Protein AF-A0A0P8CJ66-F1 (afdb_monomer)

pLDDT: mean 75.52, std 14.93, range [43.62, 97.31]

Structure (mmCIF, N/CA/C/O backbone):
data_AF-A0A0P8CJ66-F1
#
_entry.id   AF-A0A0P8CJ66-F1
#
loop_
_atom_site.group_PDB
_atom_site.id
_atom_site.type_symbol
_atom_site.label_atom_id
_atom_site.label_alt_id
_atom_site.label_comp_id
_atom_site.label_asym_id
_atom_site.label_entity_id
_atom_site.label_seq_id
_atom_site.pdbx_PDB_ins_code
_atom_site.Cartn_x
_atom_site.Cartn_y
_atom_site.Cartn_z
_atom_site.occupancy
_atom_site.B_iso_or_equiv
_atom_site.auth_seq_id
_atom_site.auth_comp_id
_atom_site.auth_asym_id
_atom_site.auth_atom_id
_atom_site.pdbx_PDB_model_num
ATOM 1 N N . MET A 1 1 ? 58.046 3.740 -49.228 1.00 47.50 1 MET A N 1
ATOM 2 C CA . MET A 1 1 ? 59.228 3.397 -48.407 1.00 47.50 1 MET A CA 1
ATOM 3 C C . MET A 1 1 ? 59.465 4.560 -47.457 1.00 47.50 1 MET A C 1
ATOM 5 O O . MET A 1 1 ? 59.610 5.673 -47.933 1.00 47.50 1 MET A O 1
ATOM 9 N N . GLY A 1 2 ? 59.362 4.346 -46.145 1.00 43.62 2 GLY A N 1
ATOM 10 C CA . GLY A 1 2 ? 59.434 5.438 -45.165 1.00 43.62 2 GLY A CA 1
ATOM 11 C C . GLY A 1 2 ? 58.894 5.039 -43.797 1.00 43.62 2 GLY A C 1
ATOM 12 O O . GLY A 1 2 ? 57.976 5.661 -43.279 1.00 43.62 2 GLY A O 1
ATOM 13 N N . ARG A 1 3 ? 59.429 3.947 -43.247 1.00 47.06 3 ARG A N 1
ATOM 14 C CA . ARG A 1 3 ? 59.159 3.482 -41.886 1.00 47.06 3 ARG A CA 1
ATOM 15 C C . ARG A 1 3 ? 60.015 4.330 -40.939 1.00 47.06 3 ARG A C 1
ATOM 17 O O . ARG A 1 3 ? 61.236 4.273 -41.033 1.00 47.06 3 ARG A O 1
ATOM 24 N N . LYS A 1 4 ? 59.400 5.090 -40.030 1.00 45.69 4 LYS A N 1
ATOM 25 C CA . LYS A 1 4 ? 60.070 5.560 -38.808 1.00 45.69 4 LYS A CA 1
ATOM 26 C C . LYS A 1 4 ? 59.497 4.784 -37.632 1.00 45.69 4 LYS A C 1
ATOM 28 O O . LYS A 1 4 ? 58.419 5.082 -37.136 1.00 45.69 4 LYS A O 1
ATOM 33 N N . THR A 1 5 ? 60.223 3.751 -37.231 1.00 61.22 5 THR A N 1
ATOM 34 C CA . THR A 1 5 ? 60.111 3.135 -35.911 1.00 61.22 5 THR A CA 1
ATOM 35 C C . THR A 1 5 ? 61.134 3.802 -35.006 1.00 61.22 5 THR A C 1
ATOM 37 O O . THR A 1 5 ? 62.312 3.803 -35.355 1.00 61.22 5 THR A O 1
ATOM 40 N N . ASN A 1 6 ? 60.711 4.325 -33.855 1.00 45.16 6 ASN A N 1
ATOM 41 C CA . ASN A 1 6 ? 61.362 3.969 -32.594 1.00 45.16 6 ASN A CA 1
ATOM 42 C C . ASN A 1 6 ? 60.636 4.519 -31.365 1.00 45.16 6 ASN A C 1
ATOM 44 O O . ASN A 1 6 ? 60.349 5.708 -31.288 1.00 45.16 6 ASN A O 1
ATOM 48 N N . GLY A 1 7 ? 60.485 3.629 -30.380 1.00 48.22 7 GLY A N 1
ATOM 49 C CA . GLY A 1 7 ? 60.668 3.969 -28.973 1.00 48.22 7 GLY A CA 1
ATOM 50 C C . GLY A 1 7 ? 59.406 4.253 -28.169 1.00 48.22 7 GLY A C 1
ATOM 51 O O . GLY A 1 7 ? 59.069 5.408 -27.954 1.00 48.22 7 GLY A O 1
ATOM 52 N N . ASN A 1 8 ? 58.765 3.203 -27.649 1.00 43.72 8 ASN A N 1
ATOM 53 C CA . ASN A 1 8 ? 58.739 2.883 -26.211 1.00 43.72 8 ASN A CA 1
ATOM 54 C C . ASN A 1 8 ? 57.546 1.951 -25.930 1.00 43.72 8 ASN A C 1
ATOM 56 O O . ASN A 1 8 ? 56.387 2.339 -26.067 1.00 43.72 8 ASN A O 1
ATOM 60 N N . GLY A 1 9 ? 57.841 0.696 -25.594 1.00 50.25 9 GLY A N 1
ATOM 61 C CA . GLY A 1 9 ? 56.868 -0.374 -25.379 1.00 50.25 9 GLY A CA 1
ATOM 62 C C . GLY A 1 9 ? 56.180 -0.291 -24.021 1.00 50.25 9 GLY A C 1
ATOM 63 O O . GLY A 1 9 ? 56.293 -1.211 -23.219 1.00 50.25 9 GLY A O 1
ATOM 64 N N . SER A 1 10 ? 55.439 0.784 -23.776 1.00 46.28 10 SER A N 1
ATOM 65 C CA . SER A 1 10 ? 54.424 0.806 -22.728 1.00 46.28 10 SER A CA 1
ATOM 66 C C . SER A 1 10 ? 53.131 0.297 -23.355 1.00 46.28 10 SER A C 1
ATOM 68 O O . SER A 1 10 ? 52.429 1.064 -24.011 1.00 46.28 10 SER A O 1
ATOM 70 N N . ASN A 1 11 ? 52.811 -0.988 -23.183 1.00 46.09 11 ASN A N 1
ATOM 71 C CA . ASN A 1 11 ? 51.484 -1.533 -23.493 1.00 46.09 11 ASN A CA 1
ATOM 72 C C . ASN A 1 11 ? 50.457 -0.932 -22.510 1.00 46.09 11 ASN A C 1
ATOM 74 O O . ASN A 1 11 ? 49.955 -1.587 -21.602 1.00 46.09 11 ASN A O 1
ATOM 78 N N . GLN A 1 12 ? 50.185 0.361 -22.652 1.00 47.34 12 GLN A N 1
ATOM 79 C CA . GLN A 1 12 ? 49.051 1.023 -22.037 1.00 47.34 12 GLN A CA 1
ATOM 80 C C . GLN A 1 12 ? 47.851 0.616 -22.886 1.00 47.34 12 GLN A C 1
ATOM 82 O O . GLN A 1 12 ? 47.623 1.168 -23.963 1.00 47.34 12 GLN A O 1
ATOM 87 N N . ILE A 1 13 ? 47.104 -0.391 -22.430 1.00 51.44 13 ILE A N 1
ATOM 88 C CA . ILE A 1 13 ? 45.742 -0.615 -22.912 1.00 51.44 13 ILE A CA 1
ATOM 89 C C . ILE A 1 13 ? 44.945 0.604 -22.440 1.00 51.44 13 ILE A C 1
ATOM 91 O O . ILE A 1 13 ? 44.377 0.618 -21.351 1.00 51.44 13 ILE A O 1
ATOM 95 N N . VAL A 1 14 ? 44.986 1.682 -23.223 1.00 53.31 14 VAL A N 1
ATOM 96 C CA . VAL A 1 14 ? 44.143 2.852 -23.005 1.00 53.31 14 VAL A CA 1
ATOM 97 C C . VAL A 1 14 ? 42.728 2.393 -23.330 1.00 53.31 14 VAL A C 1
ATOM 99 O O . VAL A 1 14 ? 42.354 2.298 -24.497 1.00 53.31 14 VAL A O 1
ATOM 102 N N . PHE A 1 15 ? 41.950 2.062 -22.298 1.00 59.44 15 PHE A N 1
ATOM 103 C CA . PHE A 1 15 ? 40.503 1.934 -22.415 1.00 59.44 15 PHE A CA 1
ATOM 104 C C . PHE A 1 15 ? 39.963 3.302 -22.849 1.00 59.44 15 PHE A C 1
ATOM 106 O O . PHE A 1 15 ? 39.715 4.179 -22.023 1.00 59.44 15 PHE A O 1
ATOM 113 N N . GLN A 1 16 ? 39.837 3.522 -24.161 1.00 58.44 16 GLN A N 1
ATOM 114 C CA . GLN A 1 16 ? 39.093 4.655 -24.695 1.00 58.44 16 GLN A CA 1
ATOM 115 C C . GLN A 1 16 ? 37.618 4.438 -24.361 1.00 58.44 16 GLN A C 1
ATOM 117 O O . GLN A 1 16 ? 36.875 3.823 -25.120 1.00 58.44 16 GLN A O 1
ATOM 122 N N . VAL A 1 17 ? 37.201 4.938 -23.200 1.00 62.00 17 VAL A N 1
ATOM 123 C CA . VAL A 1 17 ? 35.786 5.086 -22.866 1.00 62.00 17 VAL A CA 1
ATOM 124 C C . VAL A 1 17 ? 35.217 6.122 -23.833 1.00 62.00 17 VAL A C 1
ATOM 126 O O . VAL A 1 17 ? 35.672 7.269 -23.873 1.00 62.00 17 VAL A O 1
ATOM 129 N N . SER A 1 18 ? 34.267 5.715 -24.674 1.00 74.75 18 SER A N 1
ATOM 130 C CA . SER A 1 18 ? 33.696 6.591 -25.691 1.00 74.75 18 SER A CA 1
ATOM 131 C C . SER A 1 18 ? 32.957 7.751 -25.026 1.00 74.75 18 SER A C 1
ATOM 133 O O . SER A 1 18 ? 32.333 7.600 -23.976 1.00 74.75 18 SER A O 1
ATOM 135 N N . ARG A 1 19 ? 32.927 8.923 -25.672 1.00 65.56 19 ARG A N 1
ATOM 136 C CA . ARG A 1 19 ? 32.067 10.045 -25.248 1.00 65.56 19 ARG A CA 1
ATOM 137 C C . ARG A 1 19 ? 30.597 9.614 -25.118 1.00 65.56 19 ARG A C 1
ATOM 139 O O . ARG A 1 19 ? 29.870 10.173 -24.305 1.00 65.56 19 ARG A O 1
ATOM 146 N N . ARG A 1 20 ? 30.164 8.607 -25.889 1.00 59.97 20 ARG A N 1
ATOM 147 C CA . ARG A 1 20 ? 28.832 7.992 -25.770 1.00 59.97 20 ARG A CA 1
ATOM 148 C C . ARG A 1 20 ? 28.661 7.210 -24.465 1.00 59.97 20 ARG A C 1
ATOM 150 O O . ARG A 1 20 ? 27.599 7.306 -23.864 1.00 59.97 20 ARG A O 1
ATOM 157 N N . ASP A 1 21 ? 29.700 6.525 -24.001 1.00 65.69 21 ASP A N 1
ATOM 158 C CA . ASP A 1 21 ? 29.687 5.775 -22.741 1.00 65.69 21 ASP A CA 1
ATOM 159 C C . ASP A 1 21 ? 29.641 6.737 -21.550 1.00 65.69 21 ASP A C 1
ATOM 161 O O . ASP A 1 21 ? 28.852 6.544 -20.632 1.00 65.69 21 ASP A O 1
ATOM 165 N N . TYR A 1 22 ? 30.386 7.846 -21.611 1.00 59.75 22 TYR A N 1
ATOM 166 C CA . TYR A 1 22 ? 30.303 8.917 -20.612 1.00 59.75 22 TYR A CA 1
ATOM 167 C C . TYR A 1 22 ? 28.920 9.572 -20.555 1.00 59.75 22 TYR A C 1
ATOM 169 O O . TYR A 1 22 ? 28.386 9.783 -19.469 1.00 59.75 22 TYR A O 1
ATOM 177 N N . LEU A 1 23 ? 28.324 9.886 -21.710 1.00 63.34 23 LEU A N 1
ATOM 178 C CA . LEU A 1 23 ? 26.981 10.470 -21.769 1.00 63.34 23 LEU A CA 1
ATOM 179 C C . LEU A 1 23 ? 25.902 9.481 -21.299 1.00 63.34 23 LEU A C 1
ATOM 181 O O . LEU A 1 23 ? 24.958 9.904 -20.637 1.00 63.34 23 LEU A O 1
ATOM 185 N N . MET A 1 24 ? 26.056 8.179 -21.569 1.00 62.16 24 MET A N 1
ATOM 186 C CA . MET A 1 24 ? 25.174 7.142 -21.021 1.00 62.16 24 MET A CA 1
ATOM 187 C C . MET A 1 24 ? 25.325 7.001 -19.504 1.00 62.16 24 MET A C 1
ATOM 189 O O . MET A 1 24 ? 24.324 7.044 -18.797 1.00 62.16 24 MET A O 1
ATOM 193 N N . VAL A 1 25 ? 26.548 6.886 -18.982 1.00 59.94 25 VAL A N 1
ATOM 194 C CA . VAL A 1 25 ? 26.798 6.735 -17.537 1.00 59.94 25 VAL A CA 1
ATOM 195 C C . VAL A 1 25 ? 26.331 7.970 -16.762 1.00 59.94 25 VAL A C 1
ATOM 197 O O . VAL A 1 25 ? 25.659 7.835 -15.743 1.00 59.94 25 VAL A O 1
ATOM 200 N N . PHE A 1 26 ? 26.610 9.176 -17.261 1.00 60.06 26 PHE A N 1
ATOM 201 C CA . PHE A 1 26 ? 26.163 10.423 -16.633 1.00 60.06 26 PHE A CA 1
ATOM 202 C C . PHE A 1 26 ? 24.639 10.624 -16.737 1.00 60.06 26 PHE A C 1
ATOM 204 O O . PHE A 1 26 ? 23.995 11.056 -15.777 1.00 60.06 26 PHE A O 1
ATOM 211 N N . GLY A 1 27 ? 24.036 10.268 -17.877 1.00 61.03 27 GLY A N 1
ATOM 212 C CA . GLY A 1 27 ? 22.583 10.306 -18.067 1.00 61.03 27 GLY A CA 1
ATOM 213 C C . GLY A 1 27 ? 21.839 9.320 -17.159 1.00 61.03 27 GLY A C 1
ATOM 214 O O . GLY A 1 27 ? 20.838 9.675 -16.546 1.00 61.03 27 GLY A O 1
ATOM 215 N N . LEU A 1 28 ? 22.365 8.104 -16.990 1.00 60.22 28 LEU A N 1
ATOM 216 C CA . LEU A 1 28 ? 21.803 7.097 -16.084 1.00 60.22 28 LEU A CA 1
ATOM 217 C C . LEU A 1 28 ? 21.980 7.491 -14.608 1.00 60.22 28 LEU A C 1
ATOM 219 O O . LEU A 1 28 ? 21.041 7.360 -13.819 1.00 60.22 28 LEU A O 1
ATOM 223 N N . ALA A 1 29 ? 23.143 8.033 -14.232 1.00 61.69 29 ALA A N 1
ATOM 224 C CA . ALA A 1 29 ? 23.412 8.487 -12.866 1.00 61.69 29 ALA A CA 1
ATOM 225 C C . ALA A 1 29 ? 22.497 9.648 -12.437 1.00 61.69 29 ALA A C 1
ATOM 227 O O . ALA A 1 29 ? 22.040 9.682 -11.296 1.00 61.69 29 ALA A O 1
ATOM 228 N N . SER A 1 30 ? 22.181 10.570 -13.351 1.00 66.50 30 SER A N 1
ATOM 229 C CA . SER A 1 30 ? 21.255 11.681 -13.083 1.00 66.50 30 SER A CA 1
ATOM 230 C C . SER A 1 30 ? 19.778 11.259 -13.095 1.00 66.50 30 SER A C 1
ATOM 232 O O . SER A 1 30 ? 18.979 11.827 -12.351 1.00 66.50 30 SER A O 1
ATOM 234 N N . ALA A 1 31 ? 19.407 10.233 -13.869 1.00 74.50 31 ALA A N 1
ATOM 235 C CA . ALA A 1 31 ? 18.034 9.726 -13.929 1.00 74.50 31 ALA A CA 1
ATOM 236 C C . ALA A 1 31 ? 17.666 8.791 -12.761 1.00 74.50 31 ALA A C 1
ATOM 238 O O . ALA A 1 31 ? 16.509 8.756 -12.344 1.00 74.50 31 ALA A O 1
ATOM 239 N N . THR A 1 32 ? 18.628 8.054 -12.197 1.00 81.56 32 THR A N 1
ATOM 240 C CA . THR A 1 32 ? 18.366 7.038 -11.158 1.00 81.56 32 THR A CA 1
ATOM 241 C C . THR A 1 32 ? 17.617 7.591 -9.934 1.00 81.56 32 THR A C 1
ATOM 243 O O . THR A 1 32 ? 16.583 7.021 -9.581 1.00 81.56 32 THR A O 1
ATOM 246 N N . PRO A 1 33 ? 18.021 8.718 -9.310 1.00 85.62 33 PRO A N 1
ATOM 247 C CA . PRO A 1 33 ? 17.292 9.276 -8.167 1.00 85.62 33 PRO A CA 1
ATOM 248 C C . PRO A 1 33 ? 15.841 9.647 -8.496 1.00 85.62 33 PRO A C 1
ATOM 250 O O . PRO A 1 33 ? 14.949 9.440 -7.675 1.00 85.62 33 PRO A O 1
ATOM 253 N N . LEU A 1 34 ? 15.589 10.150 -9.709 1.00 85.62 34 LEU A N 1
ATOM 254 C CA . LEU A 1 34 ? 14.245 10.506 -10.172 1.00 85.62 34 LEU A CA 1
ATOM 255 C C . LEU A 1 34 ? 13.367 9.263 -10.347 1.00 85.62 34 LEU A C 1
ATOM 257 O O . LEU A 1 34 ? 12.192 9.281 -9.983 1.00 85.62 34 LEU A O 1
ATOM 261 N N . LEU A 1 35 ? 13.932 8.163 -10.848 1.00 85.31 35 LEU A N 1
ATOM 262 C CA . LEU A 1 35 ? 13.226 6.887 -10.987 1.00 85.31 35 LEU A CA 1
ATOM 263 C C . LEU A 1 35 ? 12.851 6.301 -9.620 1.00 85.31 35 LEU A C 1
ATOM 265 O O . LEU A 1 35 ? 11.707 5.889 -9.419 1.00 85.31 35 LEU A O 1
ATOM 269 N N . LEU A 1 36 ? 13.778 6.335 -8.657 1.00 89.25 36 LEU A N 1
ATOM 270 C CA . LEU A 1 36 ? 13.518 5.901 -7.281 1.00 89.25 36 LEU A CA 1
ATOM 271 C C . LEU A 1 36 ? 12.446 6.760 -6.604 1.00 89.25 36 LEU A C 1
ATOM 273 O O . LEU A 1 36 ? 11.538 6.226 -5.964 1.00 89.25 36 LEU A O 1
ATOM 277 N N . LEU A 1 37 ? 12.519 8.082 -6.786 1.00 90.62 37 LEU A N 1
ATOM 278 C CA . LEU A 1 37 ? 11.509 9.014 -6.294 1.00 90.62 37 LEU A CA 1
ATOM 279 C C . LEU A 1 37 ? 10.140 8.734 -6.922 1.00 90.62 37 LEU A C 1
ATOM 281 O O . LEU A 1 37 ? 9.131 8.759 -6.226 1.00 90.62 37 LEU A O 1
ATOM 285 N N . THR A 1 38 ? 10.095 8.421 -8.215 1.00 87.81 38 THR A N 1
ATOM 286 C CA . THR A 1 38 ? 8.838 8.099 -8.898 1.00 87.81 38 THR A CA 1
ATOM 287 C C . THR A 1 38 ? 8.235 6.802 -8.353 1.00 87.81 38 THR A C 1
ATOM 289 O O . THR A 1 38 ? 7.036 6.765 -8.089 1.00 87.81 38 THR A O 1
ATOM 292 N N . GLY A 1 39 ? 9.050 5.772 -8.091 1.00 89.81 39 GLY A N 1
ATOM 293 C CA . GLY A 1 39 ? 8.601 4.551 -7.413 1.00 89.81 39 GLY A CA 1
ATOM 294 C C . GLY A 1 39 ? 8.024 4.829 -6.024 1.00 89.81 39 GLY A C 1
ATOM 295 O O . GLY A 1 39 ? 6.929 4.367 -5.707 1.00 89.81 39 GLY A O 1
ATOM 296 N N . LEU A 1 40 ? 8.709 5.657 -5.229 1.00 93.62 40 LEU A N 1
ATOM 297 C CA . LEU A 1 40 ? 8.236 6.090 -3.912 1.00 93.62 40 LEU A CA 1
ATOM 298 C C . LEU A 1 40 ? 6.899 6.836 -3.992 1.00 93.62 40 LEU A C 1
ATOM 300 O O . LEU A 1 40 ? 5.970 6.510 -3.257 1.00 93.62 40 LEU A O 1
ATOM 304 N N . ILE A 1 41 ? 6.786 7.819 -4.890 1.00 93.50 41 ILE A N 1
ATOM 305 C CA . ILE A 1 41 ? 5.565 8.613 -5.087 1.00 93.50 41 ILE A CA 1
ATOM 306 C C . ILE A 1 41 ? 4.415 7.728 -5.568 1.00 93.50 41 ILE A C 1
ATOM 308 O O . ILE A 1 41 ? 3.291 7.891 -5.100 1.00 93.50 41 ILE A O 1
ATOM 312 N N . ALA A 1 42 ? 4.678 6.777 -6.465 1.00 91.44 42 ALA A N 1
ATOM 313 C CA . ALA A 1 42 ? 3.674 5.819 -6.913 1.00 91.44 42 ALA A CA 1
ATOM 314 C C . ALA A 1 42 ? 3.152 4.967 -5.743 1.00 91.44 42 ALA A C 1
ATOM 316 O O . ALA A 1 42 ? 1.940 4.800 -5.609 1.00 91.44 42 ALA A O 1
ATOM 317 N N . GLY A 1 43 ? 4.043 4.510 -4.858 1.00 92.44 43 GLY A N 1
ATOM 318 C CA . GLY A 1 43 ? 3.669 3.810 -3.628 1.00 92.44 43 GLY A CA 1
ATOM 319 C C . GLY A 1 43 ? 2.868 4.685 -2.664 1.00 92.44 43 GLY A C 1
ATOM 320 O O . GLY A 1 43 ? 1.860 4.242 -2.115 1.00 92.44 43 GLY A O 1
ATOM 321 N N . ILE A 1 44 ? 3.270 5.952 -2.502 1.00 94.25 44 ILE A N 1
ATOM 322 C CA . ILE A 1 44 ? 2.536 6.930 -1.691 1.00 94.25 44 ILE A CA 1
ATOM 323 C C . ILE A 1 44 ? 1.125 7.122 -2.237 1.00 94.25 44 ILE A C 1
ATOM 325 O O . ILE A 1 44 ? 0.177 7.025 -1.466 1.00 94.25 44 ILE A O 1
ATOM 329 N N . ARG A 1 45 ? 0.989 7.374 -3.544 1.00 91.56 45 ARG A N 1
ATOM 330 C CA . ARG A 1 45 ? -0.296 7.574 -4.221 1.00 91.56 45 ARG A CA 1
ATOM 331 C C . ARG A 1 45 ? -1.207 6.373 -4.010 1.00 91.56 45 ARG A C 1
ATOM 333 O O . ARG A 1 45 ? -2.342 6.573 -3.599 1.00 91.56 45 ARG A O 1
ATOM 340 N N . HIS A 1 46 ? -0.701 5.165 -4.255 1.00 90.50 46 HIS A N 1
ATOM 341 C CA . HIS A 1 46 ? -1.480 3.943 -4.075 1.00 90.50 46 HIS A CA 1
ATOM 342 C C . HIS A 1 46 ? -1.944 3.772 -2.626 1.00 90.50 46 HIS A C 1
ATOM 344 O O . HIS A 1 46 ? -3.095 3.448 -2.364 1.00 90.50 46 HIS A O 1
ATOM 350 N N . GLY A 1 47 ? -1.079 4.094 -1.660 1.00 87.62 47 GLY A N 1
ATOM 351 C CA . GLY A 1 47 ? -1.466 4.088 -0.255 1.00 87.62 47 GLY A CA 1
ATOM 352 C C . GLY A 1 47 ? -2.638 5.021 0.073 1.00 87.62 47 GLY A C 1
ATOM 353 O O . GLY A 1 47 ? -3.321 4.755 1.047 1.00 87.62 47 GLY A O 1
ATOM 354 N N . ILE A 1 48 ? -2.900 6.087 -0.697 1.00 89.62 48 ILE A N 1
ATOM 355 C CA . ILE A 1 48 ? -4.024 7.027 -0.471 1.00 89.62 48 ILE A CA 1
ATOM 356 C C . ILE A 1 48 ? -5.332 6.513 -1.104 1.00 89.62 48 ILE A C 1
ATOM 358 O O . ILE A 1 48 ? -6.381 7.139 -0.951 1.00 89.62 48 ILE A O 1
ATOM 362 N N . ASP A 1 49 ? -5.315 5.374 -1.797 1.00 87.31 49 ASP A N 1
ATOM 363 C CA . ASP A 1 49 ? -6.510 4.858 -2.455 1.00 87.31 49 ASP A CA 1
ATOM 364 C C . ASP A 1 49 ? -7.661 4.615 -1.459 1.00 87.31 49 ASP A C 1
ATOM 366 O O . ASP A 1 49 ? -7.484 4.322 -0.268 1.00 87.31 49 ASP A O 1
ATOM 370 N N . TRP A 1 50 ? -8.889 4.783 -1.960 1.00 79.75 50 TRP A N 1
ATOM 371 C CA . TRP A 1 50 ? -10.111 4.814 -1.148 1.00 79.75 50 TRP A CA 1
ATOM 372 C C . TRP A 1 50 ? -10.310 3.569 -0.279 1.00 79.75 50 TRP A C 1
ATOM 374 O O . TRP A 1 50 ? -10.967 3.620 0.763 1.00 79.75 50 TRP A O 1
ATOM 384 N N . ASP A 1 51 ? -9.757 2.438 -0.695 1.00 82.44 51 ASP A N 1
ATOM 385 C CA . ASP A 1 51 ? -9.879 1.176 0.007 1.00 82.44 51 ASP A CA 1
ATOM 386 C C . ASP A 1 51 ? -8.888 1.017 1.164 1.00 82.44 51 ASP A C 1
ATOM 388 O O . ASP A 1 51 ? -9.269 0.460 2.198 1.00 82.44 51 ASP A O 1
ATOM 392 N N . HIS A 1 52 ? -7.686 1.587 1.058 1.00 89.31 52 HIS A N 1
ATOM 393 C CA . HIS A 1 52 ? -6.765 1.736 2.181 1.00 89.31 52 HIS A CA 1
ATOM 394 C C . HIS A 1 52 ? -7.346 2.660 3.252 1.00 89.31 52 HIS A C 1
ATOM 396 O O . HIS A 1 52 ? -7.337 2.304 4.433 1.00 89.31 52 HIS A O 1
ATOM 402 N N . ILE A 1 53 ? -7.930 3.795 2.849 1.00 86.25 53 ILE A N 1
ATOM 403 C CA . ILE A 1 53 ? -8.617 4.715 3.770 1.00 86.25 53 ILE A CA 1
ATOM 404 C C . ILE A 1 53 ? -9.728 3.977 4.527 1.00 86.25 53 ILE A C 1
ATOM 406 O O . ILE A 1 53 ? -9.801 4.068 5.756 1.00 86.25 53 ILE A O 1
ATOM 410 N N . ALA A 1 54 ? -10.568 3.212 3.824 1.00 83.94 54 ALA A N 1
ATOM 411 C CA . ALA A 1 54 ? -11.649 2.448 4.443 1.00 83.94 54 ALA A CA 1
ATOM 412 C C . ALA A 1 54 ? -11.126 1.367 5.406 1.00 83.94 54 ALA A C 1
ATOM 414 O O . ALA A 1 54 ? -11.627 1.250 6.525 1.00 83.94 54 ALA A O 1
ATOM 415 N N . ALA A 1 55 ? -10.103 0.603 5.004 1.00 86.56 55 ALA A N 1
ATOM 416 C CA . ALA A 1 55 ? -9.515 -0.453 5.826 1.00 86.56 55 ALA A CA 1
ATOM 417 C C . ALA A 1 55 ? -8.864 0.098 7.103 1.00 86.56 55 ALA A C 1
ATOM 419 O O . ALA A 1 55 ? -9.118 -0.396 8.201 1.00 86.56 55 ALA A O 1
ATOM 420 N N . ILE A 1 56 ? -8.052 1.147 6.973 1.00 88.75 56 ILE A N 1
ATOM 421 C CA . ILE A 1 56 ? -7.327 1.750 8.095 1.00 88.75 56 ILE A CA 1
ATOM 422 C C . ILE A 1 56 ? -8.283 2.472 9.041 1.00 88.75 56 ILE A C 1
ATOM 424 O O . ILE A 1 56 ? -8.107 2.398 10.258 1.00 88.75 56 ILE A O 1
ATOM 428 N N . SER A 1 57 ? -9.337 3.101 8.519 1.00 85.50 57 SER A N 1
ATOM 429 C CA . SER A 1 57 ? -10.377 3.705 9.358 1.00 85.50 57 SER A CA 1
ATOM 430 C C . SER A 1 57 ? -11.129 2.654 10.186 1.00 85.50 57 SER A C 1
ATOM 432 O O . SER A 1 57 ? -11.388 2.872 11.369 1.00 85.50 57 SER A O 1
ATOM 434 N N . ASP A 1 58 ? -11.432 1.480 9.621 1.00 83.75 58 ASP A N 1
ATOM 435 C CA . ASP A 1 58 ? -12.040 0.373 10.378 1.00 83.75 58 ASP A CA 1
ATOM 436 C C . ASP A 1 58 ? -11.098 -0.159 11.463 1.00 83.75 58 ASP A C 1
ATOM 438 O O . ASP A 1 58 ? -11.459 -0.301 12.634 1.00 83.75 58 ASP A O 1
ATOM 442 N N . ILE A 1 59 ? -9.846 -0.416 11.077 1.00 86.00 59 ILE A N 1
ATOM 443 C CA . ILE A 1 59 ? -8.823 -0.932 11.983 1.00 86.00 59 ILE A CA 1
ATOM 444 C C . ILE A 1 59 ? -8.624 0.028 13.152 1.00 86.00 59 ILE A C 1
ATOM 446 O O . ILE A 1 59 ? -8.621 -0.419 14.294 1.00 86.00 59 ILE A O 1
ATOM 450 N N . THR A 1 60 ? -8.475 1.328 12.895 1.00 87.00 60 THR A N 1
ATOM 451 C CA . THR A 1 60 ? -8.211 2.331 13.938 1.00 87.00 60 THR A CA 1
ATOM 452 C C . THR A 1 60 ? -9.426 2.599 14.820 1.00 87.00 60 THR A C 1
ATOM 454 O O . THR A 1 60 ? -9.264 2.669 16.038 1.00 87.00 60 THR A O 1
ATOM 457 N N . SER A 1 61 ? -10.635 2.670 14.252 1.00 81.31 61 SER A N 1
ATOM 458 C CA . SER A 1 61 ? -11.872 2.930 15.012 1.00 81.31 61 SER A CA 1
ATOM 459 C C . SER A 1 61 ? -12.257 1.807 15.981 1.00 81.31 61 SER A C 1
ATOM 461 O O . SER A 1 61 ? -13.007 2.031 16.929 1.00 81.31 61 SER A O 1
ATOM 463 N N . THR A 1 62 ? -11.729 0.597 15.783 1.00 79.88 62 THR A N 1
ATOM 464 C CA . THR A 1 62 ? -11.972 -0.544 16.681 1.00 79.88 62 THR A CA 1
ATOM 465 C C . THR A 1 62 ? -10.965 -0.662 17.827 1.00 79.88 62 THR A C 1
ATOM 467 O O . THR A 1 62 ? -11.108 -1.554 18.665 1.00 79.88 62 THR A O 1
ATOM 470 N N . GLN A 1 63 ? -9.961 0.219 17.898 1.00 84.25 63 GLN A N 1
ATOM 471 C CA . GLN A 1 63 ? -8.958 0.203 18.964 1.00 84.25 63 GLN A CA 1
ATOM 472 C C . GLN A 1 63 ? -9.287 1.205 20.069 1.00 84.25 63 GLN A C 1
ATOM 474 O O . GLN A 1 63 ? -9.675 2.340 19.818 1.00 84.25 63 GLN A O 1
ATOM 479 N N . SER A 1 64 ? -9.037 0.811 21.318 1.00 80.44 64 SER A N 1
ATOM 480 C CA . SER A 1 64 ? -9.247 1.674 22.490 1.00 80.44 64 SER A CA 1
ATOM 481 C C . SER A 1 64 ? -8.157 2.731 22.690 1.00 80.44 64 SER A C 1
ATOM 483 O O . SER A 1 64 ? -8.355 3.692 23.427 1.00 80.44 64 SER A O 1
ATOM 485 N N . LYS A 1 65 ? -6.986 2.559 22.066 1.00 86.25 65 LYS A N 1
ATOM 486 C CA . LYS A 1 65 ? -5.832 3.461 22.191 1.00 86.25 65 LYS A CA 1
ATOM 487 C C . LYS A 1 65 ? -5.315 3.837 20.808 1.00 86.25 65 LYS A C 1
ATOM 489 O O . LYS A 1 65 ? -5.057 2.947 19.996 1.00 86.25 65 LYS A O 1
ATOM 494 N N . ALA A 1 66 ? -5.037 5.125 20.582 1.00 88.12 66 ALA A N 1
ATOM 495 C CA . ALA A 1 66 ? -4.474 5.600 19.312 1.00 88.12 66 ALA A CA 1
ATOM 496 C C . ALA A 1 66 ? -3.174 4.884 18.935 1.00 88.12 66 ALA A C 1
ATOM 498 O O . ALA A 1 66 ? -3.019 4.456 17.798 1.00 88.12 66 ALA A O 1
ATOM 499 N N . ARG A 1 67 ? -2.270 4.667 19.902 1.00 90.00 67 ARG A N 1
ATOM 500 C CA . ARG A 1 67 ? -1.021 3.921 19.667 1.00 90.00 67 ARG A CA 1
ATOM 501 C C . ARG A 1 67 ? -1.278 2.517 19.114 1.00 90.00 67 ARG A C 1
ATOM 503 O O . ARG A 1 67 ? -0.565 2.082 18.217 1.00 90.00 67 ARG A O 1
ATOM 510 N N . THR A 1 68 ? -2.305 1.831 19.616 1.00 89.25 68 THR A N 1
ATOM 511 C CA . THR A 1 68 ? -2.690 0.508 19.114 1.00 89.25 68 THR A CA 1
ATOM 512 C C . THR A 1 68 ? -3.257 0.612 17.701 1.00 89.25 68 THR A C 1
ATOM 514 O O . THR A 1 68 ? -2.842 -0.157 16.845 1.00 89.25 68 THR A O 1
ATOM 517 N N . GLY A 1 69 ? -4.121 1.594 17.419 1.00 89.56 69 GLY A N 1
ATOM 518 C CA . GLY A 1 69 ? -4.630 1.863 16.064 1.00 89.56 69 GLY A CA 1
ATOM 519 C C . GLY A 1 69 ? -3.520 2.121 15.044 1.00 89.56 69 GLY A C 1
ATOM 520 O O . GLY A 1 69 ? -3.500 1.500 13.981 1.00 89.56 69 GLY A O 1
ATOM 521 N N . ILE A 1 70 ? -2.552 2.969 15.396 1.00 94.00 70 ILE A N 1
ATOM 522 C CA . ILE A 1 70 ? -1.380 3.270 14.562 1.00 94.00 70 ILE A CA 1
ATOM 523 C C . ILE A 1 70 ? -0.563 2.000 14.316 1.00 94.00 70 ILE A C 1
ATOM 525 O O . ILE A 1 70 ? -0.246 1.681 13.173 1.00 94.00 70 ILE A O 1
ATOM 529 N N . PHE A 1 71 ? -0.272 1.232 15.370 1.00 95.38 71 PHE A N 1
ATOM 530 C CA . PHE A 1 71 ? 0.497 -0.005 15.245 1.00 95.38 71 PHE A CA 1
ATOM 531 C C . PHE A 1 71 ? -0.228 -1.064 14.399 1.00 95.38 71 PHE A C 1
ATOM 533 O O . PHE A 1 71 ? 0.395 -1.721 13.569 1.00 95.38 71 PHE A O 1
ATOM 540 N N . MET A 1 72 ? -1.551 -1.202 14.541 1.00 93.81 72 MET A N 1
ATOM 541 C CA . MET A 1 72 ? -2.343 -2.098 13.693 1.00 93.81 72 MET A CA 1
ATOM 542 C C . MET A 1 72 ? -2.339 -1.652 12.224 1.00 93.81 72 MET A C 1
ATOM 544 O O . MET A 1 72 ? -2.267 -2.502 11.339 1.00 93.81 72 MET A O 1
ATOM 548 N N . SER A 1 73 ? -2.366 -0.343 11.964 1.00 93.44 73 SER A N 1
ATOM 549 C CA . SER A 1 73 ? -2.295 0.224 10.608 1.00 93.44 73 SER A CA 1
ATOM 550 C C . SER A 1 73 ? -0.928 -0.012 9.962 1.00 93.44 73 SER A C 1
ATOM 552 O O . SER A 1 73 ? -0.855 -0.367 8.787 1.00 93.44 73 SER A O 1
ATOM 554 N N . LEU A 1 74 ? 0.153 0.096 10.742 1.00 96.44 74 LEU A N 1
ATOM 555 C CA . LEU A 1 74 ? 1.498 -0.281 10.307 1.00 96.44 74 LEU A CA 1
ATOM 556 C C . LEU A 1 74 ? 1.565 -1.772 9.953 1.00 96.44 74 LEU A C 1
ATOM 558 O O . LEU A 1 74 ? 2.059 -2.122 8.888 1.00 96.44 74 LEU A O 1
ATOM 562 N N . LEU A 1 75 ? 1.043 -2.657 10.812 1.00 96.62 75 LEU A N 1
ATOM 563 C CA . LEU A 1 75 ? 1.025 -4.100 10.541 1.00 96.62 75 LEU A CA 1
ATOM 564 C C . LEU A 1 75 ? 0.214 -4.445 9.289 1.00 96.62 75 LEU A C 1
ATOM 566 O O . LEU A 1 75 ? 0.648 -5.283 8.503 1.00 96.62 75 LEU A O 1
ATOM 570 N N . TYR A 1 76 ? -0.925 -3.782 9.083 1.00 95.06 76 TYR A N 1
ATOM 571 C CA . TYR A 1 76 ? -1.689 -3.874 7.841 1.00 95.06 76 TYR A CA 1
ATOM 572 C C . TYR A 1 76 ? -0.846 -3.447 6.631 1.00 95.06 76 TYR A C 1
ATOM 574 O O . TYR A 1 76 ? -0.714 -4.212 5.677 1.00 95.06 76 TYR A O 1
ATOM 582 N N . GLY A 1 77 ? -0.204 -2.276 6.698 1.00 95.38 77 GLY A N 1
ATOM 583 C CA . GLY A 1 77 ? 0.661 -1.781 5.629 1.00 95.38 77 GLY A CA 1
ATOM 584 C C . GLY A 1 77 ? 1.832 -2.716 5.323 1.00 95.38 77 GLY A C 1
ATOM 585 O O . GLY A 1 77 ? 2.120 -2.959 4.157 1.00 95.38 77 GLY A O 1
ATOM 586 N N . LEU A 1 78 ? 2.462 -3.296 6.349 1.00 97.31 78 LEU A N 1
ATOM 587 C CA . LEU A 1 78 ? 3.559 -4.257 6.204 1.00 97.31 78 LEU A CA 1
ATOM 588 C C . LEU A 1 78 ? 3.109 -5.583 5.586 1.00 97.31 78 LEU A C 1
ATOM 590 O O . LEU A 1 78 ? 3.839 -6.141 4.773 1.00 97.31 78 LEU A O 1
ATOM 594 N N . GLY A 1 79 ? 1.932 -6.094 5.957 1.00 95.69 79 GLY A N 1
ATOM 595 C CA . GLY A 1 79 ? 1.376 -7.308 5.352 1.00 95.69 79 GLY A CA 1
ATOM 596 C C . GLY A 1 79 ? 1.004 -7.102 3.889 1.00 95.69 79 GLY A C 1
ATOM 597 O O . GLY A 1 79 ? 1.263 -7.950 3.044 1.00 95.69 79 GLY A O 1
ATOM 598 N N . HIS A 1 80 ? 0.447 -5.939 3.568 1.00 94.38 80 HIS A N 1
ATOM 599 C CA . HIS A 1 80 ? 0.146 -5.577 2.192 1.00 94.38 80 HIS A CA 1
ATOM 600 C C . HIS A 1 80 ? 1.425 -5.423 1.355 1.00 94.38 80 HIS A C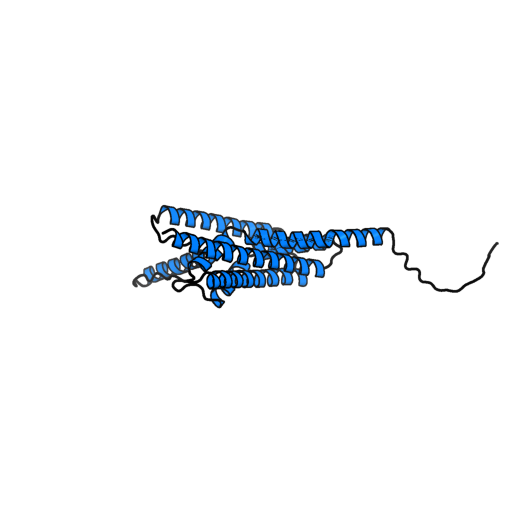 1
ATOM 602 O O . HIS A 1 80 ? 1.581 -6.080 0.326 1.00 94.38 80 HIS A O 1
ATOM 608 N N . ALA A 1 81 ? 2.385 -4.634 1.843 1.00 95.25 81 ALA A N 1
ATOM 609 C CA . ALA A 1 81 ? 3.660 -4.422 1.171 1.00 95.25 81 ALA A CA 1
ATOM 610 C C . ALA A 1 81 ? 4.467 -5.716 1.003 1.00 95.25 81 ALA A C 1
ATOM 612 O O . ALA A 1 81 ? 5.131 -5.871 -0.021 1.00 95.25 81 ALA A O 1
ATOM 613 N N . SER A 1 82 ? 4.415 -6.655 1.956 1.00 96.00 82 SER A N 1
ATOM 614 C CA . SER A 1 82 ? 5.155 -7.917 1.846 1.00 96.00 82 SER A CA 1
ATOM 615 C C . SER A 1 82 ? 4.660 -8.761 0.674 1.00 96.00 82 SER A C 1
ATOM 617 O O . SER A 1 82 ? 5.466 -9.136 -0.173 1.00 96.00 82 SER A O 1
ATOM 619 N N . VAL A 1 83 ? 3.348 -8.991 0.561 1.00 94.12 83 VAL A N 1
ATOM 620 C CA . VAL A 1 83 ? 2.765 -9.773 -0.541 1.00 94.12 83 VAL A CA 1
ATOM 621 C C . VAL A 1 83 ? 2.976 -9.086 -1.884 1.00 94.12 83 VAL A C 1
ATOM 623 O O . VAL A 1 83 ? 3.417 -9.735 -2.831 1.00 94.12 83 VAL A O 1
ATOM 626 N N . VAL A 1 84 ? 2.728 -7.776 -1.958 1.00 92.56 84 VAL A N 1
ATOM 627 C CA . VAL A 1 84 ? 2.931 -6.989 -3.182 1.00 92.56 84 VAL A CA 1
ATOM 628 C C . VAL A 1 84 ? 4.386 -7.077 -3.651 1.00 92.56 84 VAL A C 1
ATOM 630 O O . VAL A 1 84 ? 4.641 -7.405 -4.810 1.00 92.56 84 VAL A O 1
ATOM 633 N N . THR A 1 85 ? 5.342 -6.886 -2.734 1.00 93.25 85 THR A N 1
ATOM 634 C CA . THR A 1 85 ? 6.781 -7.016 -3.018 1.00 93.25 85 THR A CA 1
ATOM 635 C C . THR A 1 85 ? 7.127 -8.423 -3.484 1.00 93.25 85 THR A C 1
ATOM 637 O O . THR A 1 85 ? 7.822 -8.574 -4.482 1.00 93.25 85 THR A O 1
ATOM 640 N N . SER A 1 86 ? 6.653 -9.460 -2.787 1.00 93.38 86 SER A N 1
ATOM 641 C CA . SER A 1 86 ? 6.959 -10.850 -3.131 1.00 93.38 86 SER A CA 1
ATOM 642 C C . SER A 1 86 ? 6.431 -11.235 -4.510 1.00 93.38 86 SER A C 1
ATOM 644 O O . SER A 1 86 ? 7.160 -11.859 -5.278 1.00 93.38 86 SER A O 1
ATOM 646 N N . ILE A 1 87 ? 5.199 -10.841 -4.849 1.00 90.50 87 ILE A N 1
ATOM 647 C CA . ILE A 1 87 ? 4.611 -11.116 -6.164 1.00 90.50 87 ILE A CA 1
ATOM 648 C C . ILE A 1 87 ? 5.385 -10.357 -7.250 1.00 90.50 87 ILE A C 1
ATOM 650 O O . ILE A 1 87 ? 5.865 -10.982 -8.195 1.00 90.50 87 ILE A O 1
ATOM 654 N N . ALA A 1 88 ? 5.562 -9.039 -7.106 1.00 89.06 88 ALA A N 1
ATOM 655 C CA . ALA A 1 88 ? 6.249 -8.216 -8.103 1.00 89.06 88 ALA A CA 1
ATOM 656 C C . ALA A 1 88 ? 7.705 -8.659 -8.316 1.00 89.06 88 ALA A C 1
ATOM 658 O O . ALA A 1 88 ? 8.156 -8.804 -9.452 1.00 89.06 88 ALA A O 1
ATOM 659 N N . LEU A 1 89 ? 8.433 -8.945 -7.233 1.00 88.94 89 LEU A N 1
ATOM 660 C CA . LEU A 1 89 ? 9.800 -9.450 -7.315 1.00 88.94 89 LEU A CA 1
ATOM 661 C C . LEU A 1 89 ? 9.842 -10.845 -7.951 1.00 88.94 89 LEU A C 1
ATOM 663 O O . LEU A 1 89 ? 10.723 -11.109 -8.764 1.00 88.94 89 LEU A O 1
ATOM 667 N N . GLY A 1 90 ? 8.878 -11.718 -7.642 1.00 88.31 90 GLY A N 1
ATOM 668 C CA . GLY A 1 90 ? 8.742 -13.027 -8.280 1.00 88.31 90 GLY A CA 1
ATOM 669 C C . GLY A 1 90 ? 8.623 -12.915 -9.800 1.00 88.31 90 GLY A C 1
ATOM 670 O O . GLY A 1 90 ? 9.410 -13.524 -10.523 1.00 88.31 90 GLY A O 1
ATOM 671 N N . PHE A 1 91 ? 7.714 -12.067 -10.289 1.00 84.44 91 PHE A N 1
ATOM 672 C CA . PHE A 1 91 ? 7.574 -11.805 -11.723 1.00 84.44 91 PHE A CA 1
ATOM 673 C C . PHE A 1 91 ? 8.844 -11.205 -12.348 1.00 84.44 91 PHE A C 1
ATOM 675 O O . PHE A 1 91 ? 9.274 -11.661 -13.410 1.00 84.44 91 PHE A O 1
ATOM 682 N N . LEU A 1 92 ? 9.468 -10.222 -11.685 1.00 85.56 92 LEU A N 1
ATOM 683 C CA . LEU A 1 92 ? 10.690 -9.566 -12.162 1.00 85.56 92 LEU A CA 1
ATOM 684 C C . LEU A 1 92 ? 11.864 -10.553 -12.285 1.00 85.56 92 LEU A C 1
ATOM 686 O O . LEU A 1 92 ? 12.578 -10.558 -13.291 1.00 85.56 92 LEU A O 1
ATOM 690 N N . LEU A 1 93 ? 12.071 -11.402 -11.275 1.00 83.75 93 LEU A N 1
ATOM 691 C CA . LEU A 1 93 ? 13.180 -12.357 -11.240 1.00 83.75 93 LEU A CA 1
ATOM 692 C C . LEU A 1 93 ? 12.976 -13.494 -12.241 1.00 83.75 93 LEU A C 1
ATOM 694 O O . LEU A 1 93 ? 13.884 -13.795 -13.022 1.00 83.75 93 LEU A O 1
ATOM 698 N N . MET A 1 94 ? 11.772 -14.070 -12.269 1.00 81.88 94 MET A N 1
ATOM 699 C CA . MET A 1 94 ? 11.419 -15.175 -13.163 1.00 81.88 94 MET A CA 1
ATOM 700 C C . MET A 1 94 ? 11.282 -14.732 -14.626 1.00 81.88 94 MET A C 1
ATOM 702 O O . MET A 1 94 ? 11.218 -15.577 -15.512 1.00 81.88 94 MET A O 1
ATOM 706 N N . SER A 1 95 ? 11.302 -13.418 -14.899 1.00 71.62 95 SER A N 1
ATOM 707 C CA . SER A 1 95 ? 11.160 -12.846 -16.249 1.00 71.62 95 SER A CA 1
ATOM 708 C C . SER A 1 95 ? 9.878 -13.320 -16.944 1.00 71.62 95 SER A C 1
ATOM 710 O O . SER A 1 95 ? 9.844 -13.488 -18.162 1.00 71.62 95 SER A O 1
ATOM 712 N N . PHE A 1 96 ? 8.821 -13.559 -16.160 1.00 71.69 96 PHE A N 1
ATOM 713 C CA . PHE A 1 96 ? 7.525 -13.954 -16.692 1.00 71.69 96 PHE A CA 1
ATOM 714 C C . PHE A 1 96 ? 6.952 -12.794 -17.503 1.00 71.69 96 PHE A C 1
ATOM 716 O O . PHE A 1 96 ? 6.660 -11.727 -16.961 1.00 71.69 96 PHE A O 1
ATOM 723 N N . ALA A 1 97 ? 6.777 -13.011 -18.805 1.00 65.81 97 ALA A N 1
ATOM 724 C CA . ALA A 1 97 ? 6.026 -12.088 -19.636 1.00 65.81 97 ALA A CA 1
ATOM 725 C C . ALA A 1 97 ? 4.564 -12.108 -19.174 1.00 65.81 97 ALA A C 1
ATOM 727 O O . ALA A 1 97 ? 3.905 -13.150 -19.224 1.00 65.81 97 ALA A O 1
ATOM 728 N N . LEU A 1 98 ? 4.058 -10.963 -18.715 1.00 69.00 98 LEU A N 1
ATOM 729 C CA . LEU A 1 98 ? 2.624 -10.811 -18.504 1.00 69.00 98 LEU A CA 1
ATOM 730 C C . LEU A 1 98 ? 1.919 -10.934 -19.866 1.00 69.00 98 LEU A C 1
ATOM 732 O O . LEU A 1 98 ? 2.335 -10.263 -20.817 1.00 69.00 98 LEU A O 1
ATOM 736 N N . PRO A 1 99 ? 0.873 -11.772 -19.989 1.00 77.38 99 PRO A N 1
ATOM 737 C CA . PRO A 1 99 ? 0.088 -11.855 -21.214 1.00 77.38 99 PRO A CA 1
ATOM 738 C C . PRO A 1 99 ? -0.438 -10.476 -21.623 1.00 77.38 99 PRO A C 1
ATOM 740 O O . PRO A 1 99 ? -0.839 -9.679 -20.770 1.00 77.38 99 PRO A O 1
ATOM 743 N N . GLN A 1 100 ? -0.472 -10.201 -22.928 1.00 77.69 100 GLN A N 1
ATOM 744 C CA . GLN A 1 100 ? -1.049 -8.955 -23.433 1.00 77.69 100 GLN A CA 1
ATOM 745 C C . GLN A 1 100 ? -2.511 -8.835 -22.973 1.00 77.69 100 GLN A C 1
ATOM 747 O O . GLN A 1 100 ? -3.303 -9.757 -23.164 1.00 77.69 100 GLN A O 1
ATOM 752 N N . GLY A 1 101 ? -2.862 -7.706 -22.350 1.00 77.81 101 GLY A N 1
ATOM 753 C CA . GLY A 1 101 ? -4.209 -7.434 -21.841 1.00 77.81 101 GLY A CA 1
ATOM 754 C C . GLY A 1 101 ? -4.504 -7.957 -20.431 1.00 77.81 101 GLY A C 1
ATOM 755 O O . GLY A 1 101 ? -5.620 -7.758 -19.949 1.00 77.81 101 GLY A O 1
ATOM 756 N N . PHE A 1 102 ? -3.544 -8.599 -19.750 1.00 78.94 102 PHE A N 1
ATOM 757 C CA . PHE A 1 102 ? -3.718 -9.015 -18.352 1.00 78.94 102 PHE A CA 1
ATOM 758 C C . PHE A 1 102 ? -3.939 -7.820 -17.413 1.00 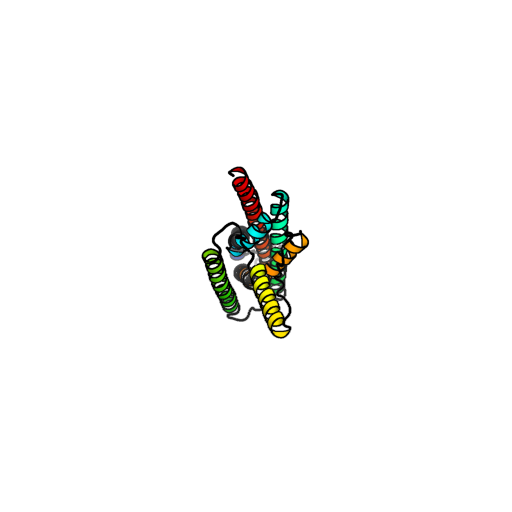78.94 102 PHE A C 1
ATOM 760 O O . PHE A 1 102 ? -4.780 -7.877 -16.520 1.00 78.94 102 PHE A O 1
ATOM 767 N N . ASP A 1 103 ? -3.231 -6.720 -17.661 1.00 73.38 103 ASP A N 1
ATOM 768 C CA . ASP A 1 103 ? -3.395 -5.432 -16.988 1.00 73.38 103 ASP A CA 1
ATOM 769 C C . ASP A 1 103 ? -4.831 -4.907 -17.111 1.00 73.38 103 ASP A C 1
ATOM 771 O O . ASP A 1 103 ? -5.488 -4.654 -16.104 1.00 73.38 103 ASP A O 1
ATOM 775 N N . ARG A 1 104 ? -5.360 -4.853 -18.337 1.00 81.50 104 ARG A N 1
ATOM 776 C CA . ARG A 1 104 ? -6.713 -4.367 -18.628 1.00 81.50 104 ARG A CA 1
ATOM 777 C C . ARG A 1 104 ? -7.787 -5.277 -18.035 1.00 81.50 104 ARG A C 1
ATOM 779 O O . ARG A 1 104 ? -8.821 -4.800 -17.564 1.00 81.50 104 ARG A O 1
ATOM 786 N N . PHE A 1 105 ? -7.558 -6.590 -18.049 1.00 82.94 105 PHE A N 1
ATOM 787 C CA . PHE A 1 105 ? -8.443 -7.551 -17.397 1.00 82.94 105 PHE A CA 1
ATOM 788 C C . PHE A 1 105 ? -8.501 -7.305 -15.886 1.00 82.94 105 PHE A C 1
ATOM 790 O O . PHE A 1 105 ? -9.593 -7.169 -15.333 1.00 82.94 105 PHE A O 1
ATOM 797 N N . MET A 1 106 ? -7.343 -7.187 -15.230 1.00 78.12 106 MET A N 1
ATOM 798 C CA . MET A 1 106 ? -7.275 -6.916 -13.796 1.00 78.12 106 MET A CA 1
ATOM 799 C C . MET A 1 106 ? -7.884 -5.558 -13.438 1.00 78.12 106 MET A C 1
ATOM 801 O O . MET A 1 106 ? -8.670 -5.488 -12.497 1.00 78.12 106 MET A O 1
ATOM 805 N N . GLU A 1 107 ? -7.610 -4.515 -14.221 1.00 78.50 107 GLU A N 1
ATOM 806 C CA . GLU A 1 107 ? -8.221 -3.189 -14.074 1.00 78.50 107 GLU A CA 1
ATOM 807 C C . GLU A 1 107 ? -9.753 -3.262 -14.163 1.00 78.50 107 GLU A C 1
ATOM 809 O O . GLU A 1 107 ? -10.456 -2.682 -13.338 1.00 78.50 107 GLU A O 1
ATOM 814 N N . THR A 1 108 ? -10.289 -4.049 -15.103 1.00 82.75 108 THR A N 1
ATOM 815 C CA . THR A 1 108 ? -11.739 -4.261 -15.243 1.00 82.75 108 THR A CA 1
ATOM 816 C C . THR A 1 108 ? -12.316 -4.982 -14.025 1.00 82.75 108 THR A C 1
ATOM 818 O O . THR A 1 108 ? -13.329 -4.553 -13.472 1.00 82.75 108 THR A O 1
ATOM 821 N N . VAL A 1 109 ? -11.674 -6.067 -13.577 1.00 79.06 109 VAL A N 1
ATOM 822 C CA . VAL A 1 109 ? -12.107 -6.833 -12.397 1.00 79.06 109 VAL A CA 1
ATOM 823 C C . VAL A 1 109 ? -12.122 -5.940 -11.158 1.00 79.06 109 VAL A C 1
ATOM 825 O O . VAL A 1 109 ? -13.102 -5.928 -10.403 1.00 79.06 109 VAL A O 1
ATOM 828 N N . VAL A 1 110 ? -11.073 -5.145 -10.951 1.00 74.25 110 VAL A N 1
ATOM 829 C CA . VAL A 1 110 ? -11.020 -4.248 -9.799 1.00 74.25 110 VAL A CA 1
ATOM 830 C C . VAL A 1 110 ? -12.022 -3.100 -9.932 1.00 74.25 110 VAL A C 1
ATOM 832 O O . VAL A 1 110 ? -12.778 -2.858 -8.990 1.00 74.25 110 VAL A O 1
ATOM 835 N N . GLY A 1 111 ? -12.130 -2.463 -11.096 1.00 77.31 111 GLY A N 1
ATOM 836 C CA . GLY A 1 111 ? -13.109 -1.404 -11.343 1.00 77.31 111 GLY A CA 1
ATOM 837 C C . GLY A 1 111 ? -14.547 -1.858 -11.074 1.00 77.31 111 GLY A C 1
ATOM 838 O O . GLY A 1 111 ? -15.287 -1.193 -10.346 1.00 77.31 111 GLY A O 1
ATOM 839 N N . VAL A 1 112 ? -14.933 -3.041 -11.563 1.00 81.06 112 VAL A N 1
ATOM 840 C CA . VAL A 1 112 ? -16.264 -3.622 -11.311 1.00 81.06 112 VAL A CA 1
ATOM 841 C C . VAL A 1 112 ? -16.489 -3.866 -9.819 1.00 81.06 112 VAL A C 1
ATOM 843 O O . VAL A 1 112 ? -17.540 -3.506 -9.284 1.00 81.06 112 VAL A O 1
ATOM 846 N N . THR A 1 113 ? -15.510 -4.439 -9.115 1.00 73.25 113 THR A N 1
ATOM 847 C CA . THR A 1 113 ? -15.654 -4.674 -7.670 1.00 73.25 113 THR A CA 1
ATOM 848 C C . THR A 1 113 ? -15.722 -3.369 -6.866 1.00 73.25 113 THR A C 1
ATOM 850 O O . THR A 1 113 ? -16.451 -3.328 -5.875 1.00 73.25 113 THR A O 1
ATOM 853 N N . LEU A 1 114 ? -15.044 -2.292 -7.288 1.00 72.94 114 LEU A N 1
ATOM 854 C CA . LEU A 1 114 ? -15.174 -0.955 -6.690 1.00 72.94 114 LEU A CA 1
ATOM 855 C C . LEU A 1 114 ? -16.564 -0.355 -6.909 1.00 72.94 114 LEU A C 1
ATOM 857 O O . LEU A 1 114 ? -17.137 0.184 -5.965 1.00 72.94 114 LEU A O 1
ATOM 861 N N . ILE A 1 115 ? -17.134 -0.483 -8.110 1.00 80.75 115 ILE A N 1
ATOM 862 C CA . ILE A 1 115 ? -18.496 -0.008 -8.400 1.00 80.75 115 ILE A CA 1
ATOM 863 C C .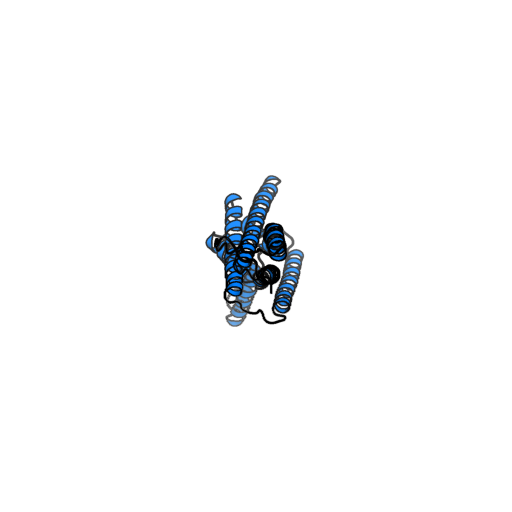 ILE A 1 115 ? -19.511 -0.731 -7.510 1.00 80.75 115 ILE A C 1
ATOM 865 O O . ILE A 1 115 ? -20.330 -0.087 -6.852 1.00 80.75 115 ILE A O 1
ATOM 869 N N . ILE A 1 116 ? -19.430 -2.065 -7.434 1.00 76.44 116 ILE A N 1
ATOM 870 C CA . ILE A 1 116 ? -20.315 -2.880 -6.588 1.00 76.44 116 ILE A CA 1
ATOM 871 C C . ILE A 1 116 ? -20.196 -2.455 -5.121 1.00 76.44 116 ILE A C 1
ATOM 873 O O . ILE A 1 116 ? -21.206 -2.283 -4.434 1.00 76.44 116 ILE A O 1
ATOM 877 N N . LEU A 1 117 ? -18.967 -2.258 -4.642 1.00 64.31 117 LEU A N 1
ATOM 878 C CA . LEU A 1 117 ? -18.715 -1.809 -3.279 1.00 64.31 117 LEU A CA 1
ATOM 879 C C . LEU A 1 117 ? -19.274 -0.405 -3.028 1.00 64.31 117 LEU A C 1
ATOM 881 O O . LEU A 1 117 ? -19.923 -0.188 -2.008 1.00 64.31 117 LEU A O 1
ATOM 885 N N . GLY A 1 118 ? -19.057 0.533 -3.951 1.00 66.88 118 GLY A N 1
ATOM 886 C CA . GLY A 1 118 ? -19.583 1.891 -3.867 1.00 66.88 118 GLY A CA 1
ATOM 887 C C . GLY A 1 118 ? -21.102 1.881 -3.730 1.00 66.88 118 GLY A C 1
ATOM 888 O O . GLY A 1 118 ? -21.636 2.447 -2.776 1.00 66.88 118 GLY A O 1
ATOM 889 N N . ILE A 1 119 ? -21.797 1.141 -4.602 1.00 79.75 119 ILE A N 1
ATOM 890 C CA . ILE A 1 119 ? -23.256 0.955 -4.532 1.00 79.75 119 ILE A CA 1
ATOM 891 C C . ILE A 1 119 ? -23.666 0.375 -3.175 1.00 79.75 119 ILE A C 1
ATOM 893 O O . ILE A 1 119 ? -24.599 0.877 -2.549 1.00 79.75 119 ILE A O 1
ATOM 897 N N . TYR A 1 120 ? -22.963 -0.651 -2.690 1.00 71.38 120 TYR A N 1
ATOM 898 C CA . TYR A 1 120 ? -23.246 -1.251 -1.388 1.00 71.38 120 TYR A CA 1
ATOM 899 C C . TYR A 1 120 ? -23.092 -0.242 -0.237 1.00 71.38 120 TYR A C 1
ATOM 901 O O . TYR A 1 120 ? -23.945 -0.189 0.652 1.00 71.38 120 TYR A O 1
ATOM 909 N N . VAL A 1 121 ? -22.033 0.572 -0.244 1.00 63.41 121 VAL A N 1
ATOM 910 C CA . VAL A 1 121 ? -21.787 1.594 0.784 1.00 63.41 121 VAL A CA 1
ATOM 911 C C . VAL A 1 121 ? -22.883 2.659 0.753 1.00 63.41 121 VAL A C 1
ATOM 913 O O . VAL A 1 121 ? -23.472 2.937 1.797 1.00 63.41 121 VAL A O 1
ATOM 916 N N . PHE A 1 122 ? -23.231 3.186 -0.426 1.00 72.25 122 PHE A N 1
ATOM 917 C CA . PHE A 1 122 ? -24.329 4.149 -0.583 1.00 72.25 122 PHE A CA 1
ATOM 918 C C . PHE A 1 122 ? -25.676 3.567 -0.142 1.00 72.25 122 PHE A C 1
ATOM 920 O O . PHE A 1 122 ? -26.426 4.224 0.581 1.00 72.25 122 PHE A O 1
ATOM 927 N N . TYR A 1 123 ? -25.967 2.315 -0.499 1.00 75.62 123 TYR A N 1
ATOM 928 C CA . TYR A 1 123 ? -27.161 1.609 -0.037 1.00 75.62 123 TYR A CA 1
ATOM 929 C C . TYR A 1 123 ? -27.183 1.460 1.490 1.00 75.62 123 TYR A C 1
ATOM 931 O O . TYR A 1 123 ? -28.202 1.722 2.130 1.00 75.62 123 TYR A O 1
ATOM 939 N N . SER A 1 124 ? -26.056 1.071 2.092 1.00 58.81 124 SER A N 1
ATOM 940 C CA . SER A 1 124 ? -25.926 0.931 3.544 1.00 58.81 124 SER A CA 1
ATOM 941 C C . SER A 1 124 ? -26.106 2.270 4.265 1.00 58.81 124 SER A C 1
ATOM 943 O O . SER A 1 124 ? -26.756 2.300 5.309 1.00 58.81 124 SER A O 1
ATOM 945 N N . LEU A 1 125 ? -25.576 3.367 3.711 1.00 65.62 125 LEU A N 1
ATOM 946 C CA . LEU A 1 125 ? -25.756 4.727 4.229 1.00 65.62 125 LEU A CA 1
ATOM 947 C C . LEU A 1 125 ? -27.214 5.187 4.133 1.00 65.62 125 LEU A C 1
ATOM 949 O O . LEU A 1 125 ? -27.757 5.721 5.096 1.00 65.62 125 LEU A O 1
ATOM 953 N N . HIS A 1 126 ? -27.872 4.938 2.998 1.00 71.00 126 HIS A N 1
ATOM 954 C CA . HIS A 1 126 ? -29.259 5.349 2.787 1.00 71.00 126 HIS A CA 1
ATOM 955 C C . HIS A 1 126 ? -30.241 4.560 3.667 1.00 71.00 126 HIS A C 1
ATOM 957 O O . HIS A 1 126 ? -31.241 5.101 4.135 1.00 71.00 126 HIS A O 1
ATOM 963 N N . LYS A 1 127 ? -29.956 3.275 3.921 1.00 64.38 127 LYS A N 1
ATOM 964 C CA . LYS A 1 127 ? -30.847 2.390 4.684 1.00 64.38 127 LYS A CA 1
ATOM 965 C C . LYS A 1 127 ? -30.633 2.448 6.202 1.00 64.38 127 LYS A C 1
ATOM 967 O O . LYS A 1 127 ? -31.560 2.132 6.944 1.00 64.38 127 LYS A O 1
ATOM 972 N N . LYS A 1 128 ? -29.445 2.832 6.687 1.00 54.16 128 LYS A N 1
ATOM 973 C CA . LYS A 1 128 ? -29.144 2.964 8.125 1.00 54.16 128 LYS A CA 1
ATOM 974 C C . LYS A 1 128 ? -29.016 4.435 8.533 1.00 54.16 128 LYS A C 1
ATOM 976 O O . LYS A 1 128 ? -27.921 4.985 8.583 1.00 54.16 128 LYS A O 1
ATOM 981 N N . LYS A 1 129 ? -30.140 5.060 8.903 1.00 47.06 129 LYS A N 1
ATOM 982 C CA . LYS A 1 129 ? -30.137 6.308 9.685 1.00 47.06 129 LYS A CA 1
ATOM 983 C C . LYS A 1 129 ? -29.726 5.998 11.134 1.00 47.06 129 LYS A C 1
ATOM 985 O O . LYS A 1 129 ? -30.537 5.468 11.885 1.00 47.06 129 LYS A O 1
ATOM 990 N N . GLY A 1 130 ? -28.497 6.352 11.523 1.00 46.88 130 GLY A N 1
ATOM 991 C CA . GLY A 1 130 ? -28.083 6.476 12.932 1.00 46.88 130 GLY A CA 1
ATOM 992 C C . GLY A 1 130 ? -26.854 5.657 13.359 1.00 46.88 130 GLY A C 1
ATOM 993 O O . GLY A 1 130 ? -26.789 4.463 13.087 1.00 46.88 130 GLY A O 1
ATOM 994 N N . ASN A 1 131 ? -25.917 6.354 14.027 1.00 48.88 131 ASN A N 1
ATOM 995 C CA . ASN A 1 131 ? -24.772 6.009 14.909 1.00 48.88 131 ASN A CA 1
ATOM 996 C C . ASN A 1 131 ? -23.940 4.710 14.778 1.00 48.88 131 ASN A C 1
ATOM 998 O O . ASN A 1 131 ? -22.885 4.653 15.400 1.00 48.88 131 ASN A O 1
ATOM 1002 N N . ASP A 1 132 ? -24.309 3.721 13.968 1.00 52.28 132 ASP A N 1
ATOM 1003 C CA . ASP A 1 132 ? -23.585 2.443 13.822 1.00 52.28 132 ASP A CA 1
ATOM 1004 C C . ASP A 1 132 ? -22.942 2.275 12.430 1.00 52.28 132 ASP A C 1
ATOM 1006 O O . ASP A 1 132 ? -22.724 1.159 11.940 1.00 52.28 132 ASP A O 1
ATOM 1010 N N . PHE A 1 133 ? -22.649 3.385 11.745 1.00 53.31 133 PHE A N 1
ATOM 1011 C CA . PHE A 1 133 ? -21.918 3.333 10.482 1.00 53.31 133 PHE A CA 1
ATOM 1012 C C . PHE A 1 133 ? -20.436 3.047 10.747 1.00 53.31 133 PHE A C 1
ATOM 1014 O O . PHE A 1 133 ? -19.706 3.895 11.254 1.00 53.31 133 PHE A O 1
ATOM 1021 N N . ARG A 1 134 ? -19.996 1.836 10.390 1.00 60.12 134 ARG A N 1
ATOM 1022 C CA . ARG A 1 134 ? -18.583 1.449 10.350 1.00 60.12 134 ARG A CA 1
ATOM 1023 C C . ARG A 1 134 ? -18.144 1.374 8.897 1.00 60.12 134 ARG A C 1
ATOM 1025 O O . ARG A 1 134 ? -18.771 0.668 8.105 1.00 60.12 134 ARG A O 1
ATOM 1032 N N . MET A 1 135 ? -17.082 2.095 8.554 1.00 55.91 135 MET A N 1
ATOM 1033 C CA . MET A 1 135 ? -16.391 1.880 7.286 1.00 55.91 135 MET A CA 1
ATOM 1034 C C . MET A 1 135 ? -15.727 0.515 7.382 1.00 55.91 135 MET A C 1
ATOM 1036 O O . MET A 1 135 ? -14.895 0.331 8.248 1.00 55.91 135 MET A O 1
ATOM 1040 N N . LEU A 1 136 ? -16.150 -0.453 6.573 1.00 60.38 136 LEU A N 1
ATOM 1041 C CA . LEU A 1 136 ? -15.583 -1.801 6.575 1.00 60.38 136 LEU A CA 1
ATOM 1042 C C . LEU A 1 136 ? -14.614 -1.943 5.388 1.00 60.38 136 LEU A C 1
ATOM 1044 O O . LEU A 1 136 ? -14.941 -1.463 4.298 1.00 60.38 136 LEU A O 1
ATOM 1048 N N . PRO A 1 137 ? -13.473 -2.643 5.541 1.00 63.06 137 PRO A N 1
ATOM 1049 C CA . PRO A 1 137 ? -12.585 -2.943 4.427 1.00 63.06 137 PRO A CA 1
ATOM 1050 C C . PRO A 1 137 ? -13.318 -3.746 3.351 1.00 63.06 137 PRO A C 1
ATOM 1052 O O . PRO A 1 137 ? -14.190 -4.563 3.664 1.00 63.06 137 PRO A O 1
ATOM 1055 N N . ARG A 1 138 ? -12.905 -3.588 2.086 1.00 65.06 138 ARG A N 1
ATOM 1056 C CA . ARG A 1 138 ? -13.455 -4.319 0.924 1.00 65.06 138 ARG A CA 1
ATOM 1057 C C . ARG A 1 138 ? -13.604 -5.809 1.195 1.00 65.06 138 ARG A C 1
ATOM 1059 O O . ARG A 1 138 ? -14.682 -6.375 1.035 1.00 65.06 138 ARG A O 1
ATOM 1066 N N . TRP A 1 139 ? -12.542 -6.423 1.695 1.00 58.97 139 TRP A N 1
ATOM 1067 C CA . TRP A 1 139 ? -12.509 -7.849 1.995 1.00 58.97 139 TRP A CA 1
ATOM 1068 C C . TRP A 1 139 ? -13.361 -8.241 3.202 1.00 58.97 139 TRP A C 1
ATOM 1070 O O . TRP A 1 139 ? -13.977 -9.302 3.18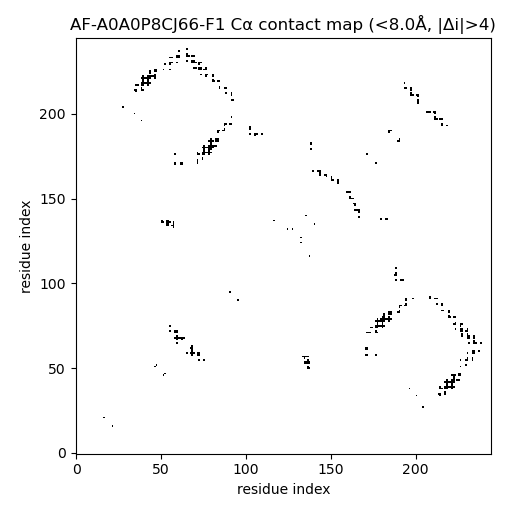2 1.00 58.97 139 TRP A O 1
ATOM 1080 N N . ALA A 1 140 ? -13.488 -7.380 4.214 1.00 65.69 140 ALA A N 1
ATOM 1081 C CA . ALA A 1 140 ? -14.415 -7.615 5.320 1.00 65.69 140 ALA A CA 1
ATOM 1082 C C . ALA A 1 140 ? -15.877 -7.514 4.859 1.00 65.69 140 ALA A C 1
ATOM 1084 O O . ALA A 1 140 ? -16.728 -8.265 5.335 1.00 65.69 140 ALA A O 1
ATOM 1085 N N . LEU A 1 141 ? -16.175 -6.629 3.905 1.00 65.50 141 LEU A N 1
ATOM 1086 C CA . LEU A 1 141 ? -17.489 -6.534 3.275 1.00 65.50 141 LEU A CA 1
ATOM 1087 C C . LEU A 1 141 ? -17.813 -7.757 2.432 1.00 65.50 141 LEU A C 1
ATOM 1089 O O . LEU A 1 141 ? -18.856 -8.370 2.649 1.00 65.50 141 LEU A O 1
ATOM 1093 N N . VAL A 1 142 ? -16.9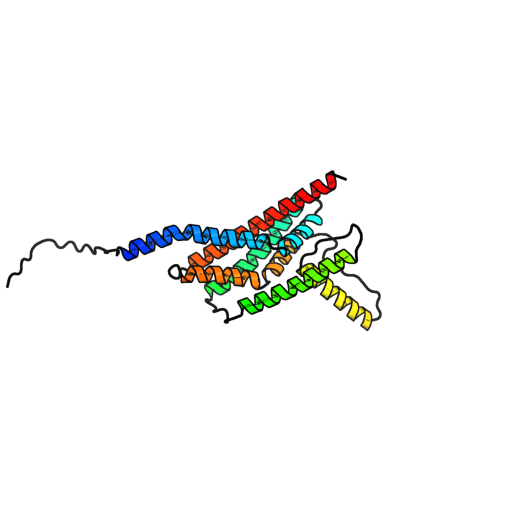06 -8.156 1.541 1.00 63.53 142 VAL A N 1
ATOM 1094 C CA . VAL A 1 142 ? -17.057 -9.378 0.743 1.00 63.53 142 VAL A CA 1
ATOM 1095 C C . VAL A 1 142 ? -17.213 -10.593 1.658 1.00 63.53 142 VAL A C 1
ATOM 1097 O O . VAL A 1 142 ? -18.165 -11.350 1.495 1.00 63.53 142 VAL A O 1
ATOM 1100 N N . ALA A 1 143 ? -16.366 -10.748 2.680 1.00 65.75 143 ALA A N 1
ATOM 1101 C CA . ALA A 1 143 ? -16.476 -11.840 3.644 1.00 65.75 143 ALA A CA 1
ATOM 1102 C C . ALA A 1 143 ? -17.820 -11.819 4.387 1.00 65.75 143 ALA A C 1
ATOM 1104 O O . ALA A 1 143 ? -18.471 -12.855 4.503 1.00 65.75 143 ALA A O 1
ATOM 1105 N N . ASN A 1 144 ? -18.286 -10.651 4.838 1.00 65.81 144 ASN A N 1
ATOM 1106 C CA . ASN A 1 144 ? -19.600 -10.522 5.466 1.00 65.81 144 ASN A CA 1
ATOM 1107 C C . ASN A 1 144 ? -20.732 -10.893 4.499 1.00 65.81 144 ASN A C 1
ATOM 1109 O O . ASN A 1 144 ? -21.665 -11.580 4.907 1.00 65.81 144 ASN A O 1
ATOM 1113 N N . VAL A 1 145 ? -20.675 -10.474 3.233 1.00 66.12 145 VAL A N 1
ATOM 1114 C CA . VAL A 1 145 ? -21.685 -10.826 2.223 1.00 66.12 145 VAL A CA 1
ATOM 1115 C C . VAL A 1 145 ? -21.671 -12.326 1.949 1.00 66.12 145 VAL A C 1
ATOM 1117 O O . VAL A 1 145 ? -22.732 -12.945 1.975 1.00 66.12 145 VAL A O 1
ATOM 1120 N N . VAL A 1 146 ? -20.498 -12.931 1.759 1.00 68.62 146 VAL A N 1
ATOM 1121 C CA . VAL A 1 146 ? -20.344 -14.366 1.478 1.00 68.62 146 VAL A CA 1
ATOM 1122 C C . VAL A 1 146 ? -20.817 -15.206 2.662 1.00 68.62 146 VAL A C 1
ATOM 1124 O O . VAL A 1 146 ? -21.662 -16.083 2.494 1.00 68.62 146 VAL A O 1
ATOM 1127 N N . LEU A 1 147 ? -20.341 -14.914 3.874 1.00 66.94 147 LEU A N 1
ATOM 1128 C CA . LEU A 1 147 ? -20.677 -15.683 5.074 1.00 66.94 147 LEU A CA 1
ATOM 1129 C C . LEU A 1 147 ? -22.149 -15.527 5.465 1.00 66.94 147 LEU A C 1
ATOM 1131 O O . LEU A 1 147 ? -22.784 -16.510 5.848 1.00 66.94 147 LEU A O 1
ATOM 1135 N N . ASN A 1 148 ? -22.724 -14.327 5.331 1.00 66.06 148 ASN A N 1
ATOM 1136 C CA . ASN A 1 148 ? -24.148 -14.128 5.600 1.00 66.06 148 ASN A CA 1
ATOM 1137 C C . ASN A 1 148 ? -25.034 -14.736 4.504 1.00 66.06 148 ASN A C 1
ATOM 1139 O O . ASN A 1 148 ? -26.083 -15.287 4.831 1.00 66.06 148 ASN A O 1
ATOM 1143 N N . SER A 1 149 ? -24.614 -14.707 3.234 1.00 66.88 149 SER A N 1
ATOM 1144 C CA . SER A 1 149 ? -25.315 -15.394 2.136 1.00 66.88 149 SER A CA 1
ATOM 1145 C C . SER A 1 149 ? -25.279 -16.911 2.311 1.00 66.88 149 SER A C 1
ATOM 1147 O O . SER A 1 149 ? -26.311 -17.571 2.197 1.00 66.88 149 SER A O 1
ATOM 1149 N N . TYR A 1 150 ? -24.124 -17.467 2.684 1.00 67.69 150 TYR A N 1
ATOM 1150 C CA . TYR A 1 150 ? -23.979 -18.885 3.009 1.00 67.69 150 TYR A CA 1
ATOM 1151 C C . TYR A 1 150 ? -24.820 -19.272 4.230 1.00 67.69 150 TYR A C 1
ATOM 1153 O O . TYR A 1 150 ? -25.549 -20.262 4.195 1.00 67.69 150 TYR A O 1
ATOM 1161 N N . GLY A 1 151 ? -24.791 -18.463 5.293 1.00 63.53 151 GLY A N 1
ATOM 1162 C CA . GLY A 1 151 ? -25.615 -18.658 6.485 1.00 63.53 151 GLY A CA 1
ATOM 1163 C C . GLY A 1 151 ? -27.115 -18.576 6.194 1.00 63.53 151 GLY A C 1
ATOM 1164 O O . GLY A 1 151 ? -27.882 -19.372 6.729 1.00 63.53 151 GLY A O 1
ATOM 1165 N N . TRP A 1 152 ? -27.537 -17.667 5.311 1.00 64.12 152 TRP A N 1
ATOM 1166 C CA . TRP A 1 152 ? -28.916 -17.566 4.830 1.00 64.12 152 TRP A CA 1
ATOM 1167 C C . TRP A 1 152 ? -29.331 -18.803 4.034 1.00 64.12 152 TRP A C 1
ATOM 1169 O O . TRP A 1 152 ? -30.389 -19.371 4.302 1.00 64.12 152 TRP A O 1
ATOM 1179 N N . MET A 1 153 ? -28.488 -19.247 3.101 1.00 68.00 153 MET A N 1
ATOM 1180 C CA . MET A 1 153 ? -28.750 -20.415 2.262 1.00 68.00 153 MET A CA 1
ATOM 1181 C C . MET A 1 153 ? -28.818 -21.691 3.104 1.00 68.00 153 MET A C 1
ATOM 1183 O O . MET A 1 153 ? -29.767 -22.464 2.982 1.00 68.00 153 MET A O 1
ATOM 1187 N N . LYS A 1 154 ? -27.875 -21.858 4.038 1.00 69.00 154 LYS A N 1
ATOM 1188 C CA . LYS A 1 154 ? -27.867 -22.958 5.001 1.00 69.00 154 LYS A CA 1
ATOM 1189 C C . LYS A 1 154 ? -29.108 -22.920 5.889 1.00 69.00 154 LYS A C 1
ATOM 1191 O O . LYS A 1 154 ? -29.807 -23.916 5.955 1.00 69.00 154 LYS A O 1
ATOM 1196 N N . ALA A 1 155 ? -29.449 -21.775 6.485 1.00 66.69 155 ALA A N 1
ATOM 1197 C CA . ALA A 1 155 ? -30.635 -21.641 7.338 1.00 66.69 155 ALA A CA 1
ATOM 1198 C C . ALA A 1 155 ? -31.953 -21.894 6.585 1.00 66.69 155 ALA A C 1
ATOM 1200 O O . ALA A 1 155 ? -32.894 -22.435 7.165 1.00 66.69 155 ALA A O 1
ATOM 1201 N N . LYS A 1 156 ? -32.020 -21.545 5.293 1.00 76.56 156 LYS A N 1
ATOM 1202 C CA . LYS A 1 156 ? -33.168 -21.841 4.426 1.00 76.56 156 LYS A CA 1
ATOM 1203 C C . LYS A 1 156 ? -33.300 -23.342 4.145 1.00 76.56 156 LYS A C 1
ATOM 1205 O O . LYS A 1 156 ? -34.419 -23.836 4.067 1.00 76.56 156 LYS A O 1
ATOM 1210 N N . LEU A 1 157 ? -32.176 -24.055 4.044 1.00 75.88 157 LEU A N 1
ATOM 1211 C CA . LEU A 1 157 ? -32.132 -25.500 3.809 1.00 75.88 157 LEU A CA 1
ATOM 1212 C C . LEU A 1 157 ? -32.346 -26.319 5.095 1.00 75.88 157 LEU A C 1
ATOM 1214 O O . LEU A 1 157 ? -33.005 -27.351 5.063 1.00 75.88 157 LEU A O 1
ATOM 1218 N N . THR A 1 158 ? -31.828 -25.851 6.235 1.00 72.38 158 THR A N 1
ATOM 1219 C CA . THR A 1 158 ? -31.838 -26.587 7.513 1.00 72.38 158 THR A CA 1
ATOM 1220 C C . THR A 1 158 ? -32.929 -26.142 8.491 1.00 72.38 158 THR A C 1
ATOM 1222 O O . THR A 1 158 ? -33.022 -26.711 9.573 1.00 72.38 158 THR A O 1
ATOM 1225 N N . ARG A 1 159 ? -33.745 -25.127 8.155 1.00 68.62 159 ARG A N 1
ATOM 1226 C CA . ARG A 1 159 ? -34.789 -24.533 9.028 1.00 68.62 159 ARG A CA 1
ATOM 1227 C C . ARG A 1 159 ? -34.297 -24.155 10.437 1.00 68.62 159 ARG A C 1
ATOM 1229 O O . ARG A 1 159 ? -35.066 -24.130 11.392 1.00 68.62 159 ARG A O 1
ATOM 1236 N N . THR A 1 160 ? -33.013 -23.836 10.578 1.00 52.62 160 THR A N 1
ATOM 1237 C CA . THR A 1 160 ? -32.411 -23.425 11.856 1.00 52.62 160 THR A CA 1
ATOM 1238 C C . THR A 1 160 ? -32.452 -21.902 12.036 1.00 52.62 160 THR A C 1
ATOM 1240 O O . THR A 1 160 ? -32.363 -21.179 11.038 1.00 52.62 160 THR A O 1
ATOM 1243 N N . PRO A 1 161 ? -32.499 -21.383 13.280 1.00 51.22 161 PRO A N 1
ATOM 1244 C CA . PRO A 1 161 ? -32.466 -19.945 13.547 1.00 51.22 161 PRO A CA 1
ATOM 1245 C C . PRO A 1 161 ? -31.222 -19.272 12.947 1.00 51.22 161 PRO A C 1
ATOM 1247 O O . PRO A 1 161 ? -30.113 -19.809 13.021 1.00 51.22 161 PRO A O 1
ATOM 1250 N N . ARG A 1 162 ? -31.393 -18.078 12.361 1.00 54.88 162 ARG A N 1
ATOM 1251 C CA . ARG A 1 162 ? -30.290 -17.304 11.768 1.00 54.88 162 ARG A CA 1
ATOM 1252 C C . ARG A 1 162 ? -29.276 -16.898 12.839 1.00 54.88 162 ARG A C 1
ATOM 1254 O O . ARG A 1 162 ? -29.623 -16.194 13.782 1.00 54.88 162 ARG A O 1
ATOM 1261 N N . LYS A 1 163 ? -28.004 -17.245 12.636 1.00 47.59 163 LYS A N 1
ATOM 1262 C CA . LYS A 1 163 ? -26.878 -16.639 13.360 1.00 47.59 163 LYS A CA 1
ATOM 1263 C C . LYS A 1 163 ? -26.173 -15.642 12.444 1.00 47.59 163 LYS A C 1
ATOM 1265 O O . LYS A 1 163 ? -25.549 -16.046 11.464 1.00 47.59 163 LYS A O 1
ATOM 1270 N N . HIS A 1 164 ? -26.275 -14.353 12.758 1.00 48.50 164 HIS A N 1
ATOM 1271 C CA . HIS A 1 164 ? -25.483 -13.316 12.096 1.00 48.50 164 HIS A CA 1
ATOM 1272 C C . HIS A 1 164 ? -24.020 -13.440 12.533 1.00 48.50 164 HIS A C 1
ATOM 1274 O O . HIS A 1 164 ? -23.712 -13.288 13.715 1.00 48.50 164 HIS A O 1
ATOM 1280 N N . HIS A 1 165 ? -23.125 -13.739 11.589 1.00 47.81 165 HIS A N 1
ATOM 1281 C CA . HIS A 1 165 ? -21.688 -13.753 11.846 1.00 47.81 165 HIS A CA 1
ATOM 1282 C C . HIS A 1 165 ? -21.112 -12.375 11.533 1.00 47.81 165 HIS A C 1
ATOM 1284 O O . HIS A 1 165 ? -21.232 -11.878 10.416 1.00 47.81 165 HIS A O 1
ATOM 1290 N N . HIS A 1 166 ? -20.470 -11.772 12.529 1.00 54.91 166 HIS A N 1
ATOM 1291 C CA . HIS A 1 166 ? -19.624 -10.600 12.347 1.00 54.91 166 HIS A CA 1
ATOM 1292 C C . HIS A 1 166 ? -18.182 -11.059 12.524 1.00 54.91 166 HIS A C 1
ATOM 1294 O O . HIS A 1 166 ? -17.792 -11.422 13.632 1.00 54.91 166 HIS A O 1
ATOM 1300 N N . VAL A 1 167 ? -17.405 -11.062 11.440 1.00 52.56 167 VAL A N 1
ATOM 1301 C CA . VAL A 1 167 ? -16.033 -11.609 11.410 1.00 52.56 167 VAL A CA 1
ATOM 1302 C C . VAL A 1 167 ? -15.095 -10.903 12.408 1.00 52.56 167 VAL A C 1
ATOM 1304 O O . VAL A 1 167 ? -14.099 -11.477 12.828 1.00 52.56 167 VAL A O 1
ATOM 1307 N N . LEU A 1 168 ? -15.423 -9.675 12.832 1.00 58.12 168 LEU A N 1
ATOM 1308 C CA . LEU A 1 168 ? -14.504 -8.771 13.537 1.00 58.12 168 LEU A CA 1
ATOM 1309 C C . LEU A 1 168 ? -15.142 -8.074 14.755 1.00 58.12 168 LEU A C 1
ATOM 1311 O O . LEU A 1 168 ? -14.9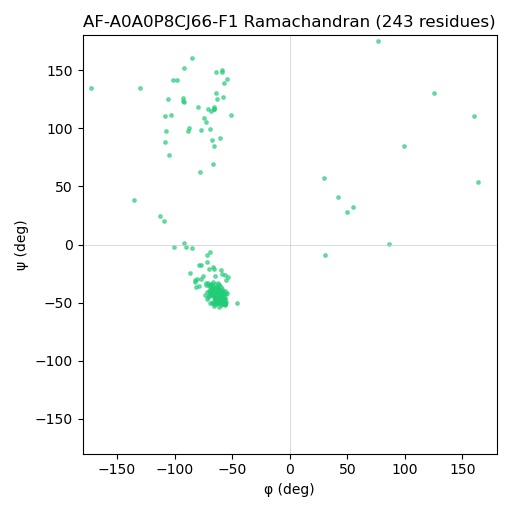06 -6.897 15.015 1.00 58.12 168 LEU A O 1
ATOM 1315 N N . LYS A 1 169 ? -15.991 -8.777 15.516 1.00 53.47 169 LYS A N 1
ATOM 1316 C CA . LYS A 1 169 ? -16.732 -8.164 16.638 1.00 53.47 169 LYS A CA 1
ATOM 1317 C C . LYS A 1 169 ? -15.836 -7.697 17.806 1.00 53.47 169 LYS A C 1
ATOM 1319 O O . LYS A 1 169 ? -16.248 -6.806 18.541 1.00 53.47 169 LYS A O 1
ATOM 1324 N N . ASN A 1 170 ? -14.618 -8.239 17.934 1.00 56.69 170 ASN A N 1
ATOM 1325 C CA . ASN A 1 170 ? -13.702 -7.998 19.063 1.00 56.69 170 ASN A CA 1
ATOM 1326 C C . ASN A 1 170 ? -12.464 -7.147 18.704 1.00 56.69 170 ASN A C 1
ATOM 1328 O O . ASN A 1 170 ? -11.467 -7.180 19.423 1.00 56.69 170 ASN A O 1
ATOM 1332 N N . GLY A 1 171 ? -12.521 -6.389 17.605 1.00 60.56 171 GLY A N 1
ATOM 1333 C CA . GLY A 1 171 ? -11.400 -5.579 17.125 1.00 60.56 171 GLY A CA 1
ATOM 1334 C C . GLY A 1 171 ? -10.316 -6.395 16.417 1.00 60.56 171 GLY A C 1
ATOM 1335 O O . GLY A 1 171 ? -10.378 -7.623 16.321 1.00 60.56 171 GLY A O 1
ATOM 1336 N N . TYR A 1 172 ? -9.330 -5.688 15.873 1.00 69.44 172 TYR A N 1
ATOM 1337 C CA . TYR A 1 172 ? -8.227 -6.291 15.130 1.00 69.44 172 TYR A CA 1
ATOM 1338 C C . TYR A 1 172 ? -7.040 -6.561 16.057 1.00 69.44 172 TYR A C 1
ATOM 1340 O O . TYR A 1 172 ? -6.521 -5.640 16.685 1.00 69.44 172 TYR A O 1
ATOM 1348 N N . GLY A 1 173 ? -6.592 -7.817 16.124 1.00 81.94 173 GLY A N 1
ATOM 1349 C CA . GLY A 1 173 ? -5.290 -8.171 16.695 1.00 81.94 173 GLY A CA 1
ATOM 1350 C C . GLY A 1 173 ? -4.172 -8.044 15.656 1.00 81.94 173 GLY A C 1
ATOM 1351 O O . GLY A 1 173 ? -4.431 -8.121 14.457 1.00 81.94 173 GLY A O 1
ATOM 1352 N N . GLY A 1 174 ? -2.913 -7.936 16.095 1.00 88.25 174 GLY A N 1
ATOM 1353 C CA . GLY A 1 174 ? -1.778 -7.688 15.189 1.00 88.25 174 GLY A CA 1
ATOM 1354 C C . GLY A 1 174 ? -1.643 -8.689 14.036 1.00 88.25 174 GLY A C 1
ATOM 1355 O O . GLY A 1 174 ? -1.437 -8.295 12.890 1.00 88.25 174 GLY A O 1
ATOM 1356 N N . ARG A 1 175 ? -1.850 -9.984 14.315 1.00 86.94 175 ARG A N 1
ATOM 1357 C CA . ARG A 1 175 ? -1.865 -11.033 13.279 1.00 86.94 175 ARG A CA 1
ATOM 1358 C C . ARG A 1 175 ? -2.997 -10.837 12.270 1.00 86.94 175 ARG A C 1
ATOM 1360 O O . ARG A 1 175 ? -2.776 -11.014 11.079 1.00 86.94 175 ARG A O 1
ATOM 1367 N N . ALA A 1 176 ? -4.188 -10.466 12.739 1.00 85.81 176 ALA A N 1
ATOM 1368 C CA . ALA A 1 176 ? -5.337 -10.237 11.871 1.00 85.81 176 ALA A CA 1
ATOM 1369 C C . ALA A 1 176 ? -5.093 -9.035 10.949 1.00 85.81 176 ALA A C 1
ATOM 1371 O O . ALA A 1 176 ? -5.300 -9.159 9.749 1.00 85.81 176 ALA A O 1
ATOM 1372 N N . SER A 1 177 ? -4.575 -7.920 11.476 1.00 90.25 177 SER A N 1
ATOM 1373 C CA . SER A 1 177 ? -4.239 -6.734 10.673 1.00 90.25 177 SER A CA 1
ATOM 1374 C C . SER A 1 177 ? -3.228 -7.053 9.573 1.00 90.25 177 SER A C 1
ATOM 1376 O O . SER A 1 177 ? -3.451 -6.698 8.420 1.00 90.25 177 SER A 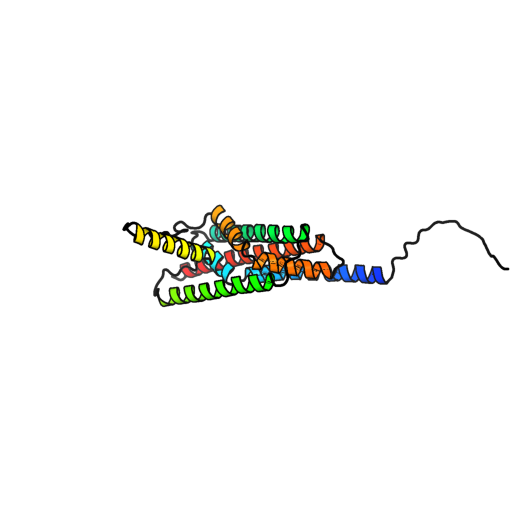O 1
ATOM 1378 N N . TYR A 1 178 ? -2.15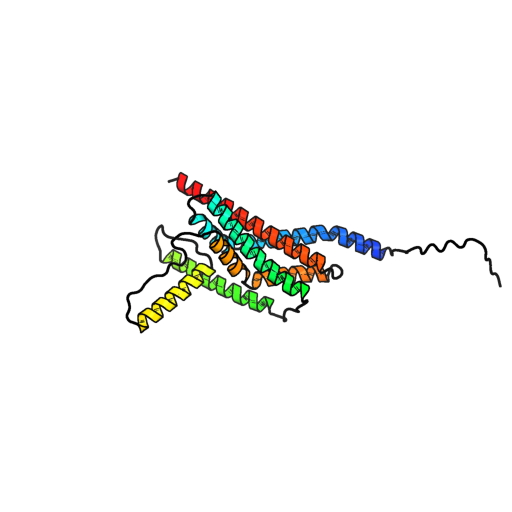9 -7.786 9.904 1.00 93.62 178 TYR A N 1
ATOM 1379 C CA . TYR A 1 178 ? -1.150 -8.204 8.928 1.00 93.62 178 TYR A CA 1
ATOM 1380 C C . TYR A 1 178 ? -1.734 -9.124 7.847 1.00 93.62 178 TYR A C 1
ATOM 1382 O O . TYR A 1 178 ? -1.529 -8.884 6.662 1.00 93.62 178 TYR A O 1
ATOM 1390 N N . ILE A 1 179 ? -2.511 -10.145 8.233 1.00 87.81 179 ILE A N 1
ATOM 1391 C CA . ILE A 1 179 ? -3.157 -11.071 7.285 1.00 87.81 179 ILE A CA 1
ATOM 1392 C C . ILE A 1 179 ? -4.142 -10.340 6.375 1.00 87.81 179 ILE A C 1
ATOM 1394 O O . ILE A 1 179 ? -4.197 -10.615 5.182 1.00 87.81 179 ILE A O 1
ATOM 1398 N N . ILE A 1 180 ? -4.909 -9.401 6.918 1.00 86.62 180 ILE A N 1
ATOM 1399 C CA . ILE A 1 180 ? -5.858 -8.617 6.129 1.00 86.62 180 ILE A CA 1
ATOM 1400 C C . ILE A 1 180 ? -5.110 -7.718 5.144 1.00 86.62 180 ILE A C 1
ATOM 1402 O O . ILE A 1 180 ? -5.514 -7.645 3.988 1.00 86.62 180 ILE A O 1
ATOM 1406 N N . GLY A 1 181 ? -3.979 -7.136 5.555 1.00 90.88 181 GLY A N 1
ATOM 1407 C CA . GLY A 1 181 ? -3.056 -6.449 4.651 1.00 90.88 181 GLY A CA 1
ATOM 1408 C C . GLY A 1 181 ? -2.557 -7.356 3.527 1.00 90.88 181 GLY A C 1
ATOM 1409 O O . GLY A 1 181 ? -2.659 -6.992 2.359 1.00 90.88 181 GLY A O 1
ATOM 1410 N N . MET A 1 182 ? -2.096 -8.567 3.860 1.00 91.44 182 MET A N 1
ATOM 1411 C CA . MET A 1 182 ? -1.664 -9.561 2.870 1.00 91.44 182 MET A CA 1
ATOM 1412 C C . MET A 1 182 ? -2.768 -9.869 1.857 1.00 91.44 182 MET A C 1
ATOM 1414 O O . MET A 1 182 ? -2.533 -9.767 0.660 1.00 91.44 182 MET A O 1
ATOM 1418 N N . ILE A 1 183 ? -3.978 -10.196 2.327 1.00 86.06 183 ILE A N 1
ATOM 1419 C CA . ILE A 1 183 ? -5.138 -10.492 1.468 1.00 86.06 183 ILE A CA 1
ATOM 1420 C C . ILE A 1 183 ? -5.461 -9.299 0.568 1.00 86.06 183 ILE A C 1
ATOM 1422 O O . ILE A 1 183 ? -5.729 -9.482 -0.616 1.00 86.06 183 ILE A O 1
ATOM 1426 N N . HIS A 1 184 ? -5.391 -8.082 1.109 1.00 85.88 184 HIS A N 1
ATOM 1427 C CA . HIS A 1 184 ? -5.563 -6.863 0.325 1.00 85.88 184 HIS A CA 1
ATOM 1428 C C . HIS A 1 184 ? -4.515 -6.761 -0.789 1.00 85.88 184 HIS A C 1
ATOM 1430 O O . HIS A 1 184 ? -4.863 -6.488 -1.931 1.00 85.88 184 HIS A O 1
ATOM 1436 N N . GLY A 1 185 ? -3.251 -7.070 -0.482 1.00 84.56 185 GLY A N 1
ATOM 1437 C CA . GLY A 1 185 ? -2.129 -7.046 -1.432 1.00 84.56 185 GLY A CA 1
ATOM 1438 C C . GLY A 1 185 ? -2.116 -8.159 -2.476 1.00 84.56 185 GLY A C 1
ATOM 1439 O O . GLY A 1 185 ? -1.408 -8.039 -3.472 1.00 84.56 185 GLY A O 1
ATOM 1440 N N . VAL A 1 186 ? -2.909 -9.219 -2.291 1.00 82.88 186 VAL A N 1
ATOM 1441 C CA . VAL A 1 186 ? -3.122 -10.245 -3.327 1.00 82.88 186 VAL A CA 1
ATOM 1442 C C . VAL A 1 186 ? -3.954 -9.695 -4.491 1.00 82.88 186 VAL A C 1
ATOM 1444 O O . VAL A 1 186 ? -3.883 -10.246 -5.589 1.00 82.88 186 VAL A O 1
ATOM 1447 N N . GLY A 1 187 ? -4.725 -8.616 -4.288 1.00 73.69 187 GLY A N 1
ATOM 1448 C CA . GLY A 1 187 ? -5.455 -7.943 -5.362 1.00 73.69 187 GLY A CA 1
ATOM 1449 C C . GLY A 1 187 ? -4.513 -7.639 -6.524 1.00 73.69 187 GLY A C 1
ATOM 1450 O O . GLY A 1 187 ? -3.588 -6.848 -6.382 1.00 73.69 187 GLY A O 1
ATOM 1451 N N . ALA A 1 188 ? -4.699 -8.313 -7.664 1.00 65.19 188 ALA A N 1
ATOM 1452 C CA . ALA A 1 188 ? -3.636 -8.384 -8.666 1.00 65.19 188 ALA A CA 1
ATOM 1453 C C . ALA A 1 188 ? -3.347 -7.047 -9.374 1.00 65.19 188 ALA A C 1
ATOM 1455 O O . ALA A 1 188 ? -2.359 -6.968 -10.094 1.00 65.19 188 ALA A O 1
ATOM 1456 N N . GLU A 1 189 ? -4.131 -5.987 -9.147 1.00 76.56 189 GLU A N 1
ATOM 1457 C CA . GLU A 1 189 ? -3.828 -4.644 -9.658 1.00 76.56 189 GLU A CA 1
ATOM 1458 C C . GLU A 1 189 ? -2.512 -4.088 -9.108 1.00 76.56 189 GLU A C 1
ATOM 1460 O O . GLU A 1 189 ? -1.682 -3.617 -9.879 1.00 76.56 189 GLU A O 1
ATOM 1465 N N . THR A 1 190 ? -2.266 -4.199 -7.801 1.00 81.31 190 THR A N 1
ATOM 1466 C CA . THR A 1 190 ? -1.124 -3.534 -7.170 1.00 81.31 190 THR A CA 1
ATOM 1467 C C . THR A 1 190 ? 0.198 -4.166 -7.600 1.00 81.31 190 THR A C 1
ATOM 1469 O O . THR A 1 190 ? 1.075 -3.440 -8.080 1.00 81.31 190 THR A O 1
ATOM 1472 N N . PRO A 1 191 ? 0.371 -5.505 -7.526 1.00 79.00 191 PRO A N 1
ATOM 1473 C CA . PRO A 1 191 ? 1.612 -6.125 -7.971 1.00 79.00 191 PRO A CA 1
ATOM 1474 C C . PRO A 1 191 ? 1.844 -5.956 -9.476 1.00 79.00 191 PRO A C 1
ATOM 1476 O O . PRO A 1 191 ? 2.989 -5.807 -9.895 1.00 79.00 191 PRO A O 1
ATOM 1479 N N . THR A 1 192 ? 0.786 -5.955 -10.299 1.00 75.12 192 THR A N 1
ATOM 1480 C CA . THR A 1 192 ? 0.929 -5.791 -11.756 1.00 75.12 192 THR A CA 1
ATOM 1481 C C . THR A 1 192 ? 1.271 -4.360 -12.149 1.00 75.12 192 THR A C 1
ATOM 1483 O O . THR A 1 192 ? 2.184 -4.179 -12.947 1.00 75.12 192 THR A O 1
ATOM 1486 N N . GLN A 1 193 ? 0.629 -3.340 -11.571 1.00 81.56 193 GLN A N 1
ATOM 1487 C CA . GLN A 1 193 ? 0.957 -1.931 -11.830 1.00 81.56 193 GLN A CA 1
ATOM 1488 C C . GLN A 1 193 ? 2.398 -1.606 -11.429 1.00 81.56 193 GLN A C 1
ATOM 1490 O O . GLN A 1 193 ? 3.152 -1.012 -12.200 1.00 81.56 193 GLN A O 1
ATOM 1495 N N . MET A 1 194 ? 2.794 -2.044 -10.236 1.00 83.62 194 MET A N 1
ATOM 1496 C CA . MET A 1 194 ? 4.150 -1.890 -9.720 1.00 83.62 194 MET A CA 1
ATOM 1497 C C . MET A 1 194 ? 5.182 -2.608 -10.600 1.00 83.62 194 MET A C 1
ATOM 1499 O O . MET A 1 194 ? 6.222 -2.033 -10.920 1.00 83.62 194 MET A O 1
ATOM 1503 N N . LEU A 1 195 ? 4.898 -3.844 -11.022 1.00 82.19 195 LEU A N 1
ATOM 1504 C CA . LEU A 1 195 ? 5.771 -4.601 -11.916 1.00 82.19 195 LEU A CA 1
ATOM 1505 C C . LEU A 1 195 ? 5.887 -3.941 -13.292 1.00 82.19 195 LEU A C 1
ATOM 1507 O O . LEU A 1 195 ? 6.995 -3.818 -13.801 1.00 82.19 195 LEU A O 1
ATOM 1511 N N . LEU A 1 196 ? 4.778 -3.515 -13.900 1.00 80.38 196 LEU A N 1
ATOM 1512 C CA . LEU A 1 196 ? 4.789 -2.830 -15.195 1.00 80.38 196 LEU A CA 1
ATOM 1513 C C . LEU A 1 196 ? 5.610 -1.545 -15.124 1.00 80.38 196 LEU A C 1
ATOM 1515 O O . LEU A 1 196 ? 6.413 -1.281 -16.014 1.00 80.38 196 LEU A O 1
ATOM 1519 N N . PHE A 1 197 ? 5.465 -0.789 -14.036 1.00 80.12 197 PHE A N 1
ATOM 1520 C CA . PHE A 1 197 ? 6.273 0.392 -13.771 1.00 80.12 197 PHE A CA 1
ATOM 1521 C C . PHE A 1 197 ? 7.768 0.051 -13.647 1.00 80.12 197 PHE A C 1
ATOM 1523 O O . PHE A 1 197 ? 8.599 0.667 -14.315 1.00 80.12 197 PHE A O 1
ATOM 1530 N N . ALA A 1 198 ? 8.115 -0.974 -12.861 1.00 80.25 198 ALA A N 1
ATOM 1531 C CA . ALA A 1 198 ? 9.496 -1.428 -12.705 1.00 80.25 198 ALA A CA 1
ATOM 1532 C C . ALA A 1 198 ? 10.097 -1.921 -14.034 1.00 80.25 198 ALA A C 1
ATOM 1534 O O . ALA A 1 198 ? 11.214 -1.543 -14.378 1.00 80.25 198 ALA A O 1
ATOM 1535 N N . LEU A 1 199 ? 9.352 -2.705 -14.819 1.00 77.38 199 LEU A N 1
ATOM 1536 C CA . LEU A 1 199 ? 9.792 -3.226 -16.115 1.00 77.38 199 LEU A CA 1
ATOM 1537 C C . LEU A 1 199 ? 9.928 -2.130 -17.174 1.00 77.38 199 LEU A C 1
ATOM 1539 O O . LEU A 1 199 ? 10.906 -2.141 -17.917 1.00 77.38 199 LEU A O 1
ATOM 1543 N N . ALA A 1 200 ? 8.996 -1.175 -17.239 1.00 73.75 200 ALA A N 1
ATOM 1544 C CA . ALA A 1 200 ? 9.074 -0.047 -18.168 1.00 73.75 200 ALA A CA 1
ATOM 1545 C C . ALA A 1 200 ? 10.335 0.792 -17.919 1.00 73.75 200 ALA A C 1
ATOM 1547 O O . ALA A 1 200 ? 11.027 1.186 -18.858 1.00 73.75 200 ALA A O 1
ATOM 1548 N N . ILE A 1 201 ? 10.675 1.003 -16.647 1.00 68.62 201 ILE A N 1
ATOM 1549 C CA . ILE A 1 201 ? 11.889 1.720 -16.259 1.00 68.62 201 ILE A CA 1
ATOM 1550 C C . ILE A 1 201 ? 13.143 0.886 -16.547 1.00 68.62 201 ILE A C 1
ATOM 1552 O O . ILE A 1 201 ? 14.097 1.399 -17.135 1.00 68.62 201 ILE A O 1
ATOM 1556 N N . SER A 1 202 ? 13.139 -0.404 -16.202 1.00 66.12 202 SER A N 1
ATOM 1557 C CA . SER A 1 202 ? 14.261 -1.313 -16.468 1.00 66.12 202 SER A CA 1
ATOM 1558 C C . SER A 1 202 ? 14.514 -1.549 -17.964 1.00 66.12 202 SER A C 1
ATOM 1560 O O . SER A 1 202 ? 15.651 -1.812 -18.348 1.00 66.12 202 SER A O 1
ATOM 1562 N N . ALA A 1 203 ? 13.495 -1.435 -18.821 1.00 65.31 203 ALA A N 1
ATOM 1563 C CA . ALA A 1 203 ? 13.643 -1.527 -20.274 1.00 65.31 203 ALA A CA 1
ATOM 1564 C C . ALA A 1 203 ? 14.323 -0.284 -20.880 1.00 65.31 203 ALA A C 1
ATOM 1566 O O . ALA A 1 203 ? 15.066 -0.412 -21.851 1.00 65.31 203 ALA A O 1
ATOM 1567 N N . GLY A 1 204 ? 14.103 0.905 -20.304 1.00 59.78 204 GLY A N 1
ATOM 1568 C CA . GLY A 1 204 ? 14.733 2.157 -20.746 1.00 59.78 204 GLY A CA 1
ATOM 1569 C C . GLY A 1 204 ? 16.154 2.371 -20.209 1.00 59.78 204 GLY A C 1
ATOM 1570 O O . GLY A 1 204 ? 16.987 2.975 -20.881 1.00 59.78 204 GLY A O 1
ATOM 1571 N N . ALA A 1 205 ? 16.452 1.854 -19.016 1.00 55.91 205 ALA A N 1
ATOM 1572 C CA . ALA A 1 205 ? 17.743 1.985 -18.346 1.00 55.91 205 ALA A CA 1
ATOM 1573 C C . ALA A 1 205 ? 18.530 0.667 -18.425 1.00 55.91 205 ALA A C 1
ATOM 1575 O O . ALA A 1 205 ? 18.537 -0.092 -17.464 1.00 55.91 205 ALA A O 1
ATOM 1576 N N . ALA A 1 206 ? 19.136 0.368 -19.582 1.00 53.09 206 ALA A N 1
ATOM 1577 C CA . ALA A 1 206 ? 20.074 -0.748 -19.793 1.00 53.09 206 ALA A CA 1
ATOM 1578 C C . ALA A 1 206 ? 19.843 -1.989 -18.889 1.00 53.09 206 ALA A C 1
ATOM 1580 O O . ALA A 1 206 ? 20.723 -2.373 -18.131 1.00 53.09 206 ALA A O 1
ATOM 1581 N N . ALA A 1 207 ? 18.646 -2.587 -18.930 1.00 55.47 207 ALA A N 1
ATOM 1582 C CA . ALA A 1 207 ? 18.302 -3.906 -18.382 1.00 55.47 207 ALA A CA 1
ATOM 1583 C C . ALA A 1 207 ? 18.867 -4.276 -16.985 1.00 55.47 207 ALA A C 1
ATOM 1585 O O . ALA A 1 207 ? 19.255 -5.424 -16.755 1.00 55.47 207 ALA A O 1
ATOM 1586 N N . GLN A 1 208 ? 18.881 -3.354 -16.017 1.00 72.56 208 GLN A N 1
ATOM 1587 C CA . GLN A 1 208 ? 19.285 -3.681 -14.643 1.00 72.56 208 GLN A CA 1
ATOM 1588 C C . GLN A 1 208 ? 18.084 -4.185 -13.831 1.00 72.56 208 GLN A C 1
ATOM 1590 O O . GLN A 1 208 ? 17.278 -3.400 -13.324 1.00 72.56 208 GLN A O 1
ATOM 1595 N N . LYS A 1 209 ? 17.968 -5.513 -13.669 1.00 78.44 209 LYS A N 1
ATOM 1596 C CA . LYS A 1 209 ? 16.986 -6.141 -12.755 1.00 78.44 209 LYS A CA 1
ATOM 1597 C C . LYS A 1 209 ? 17.119 -5.616 -11.320 1.00 78.44 209 LYS A C 1
ATOM 1599 O O . LYS A 1 209 ? 16.127 -5.510 -10.605 1.00 78.44 209 LYS A O 1
ATOM 1604 N N . GLU A 1 210 ? 18.334 -5.244 -10.930 1.00 84.25 210 GLU A N 1
ATOM 1605 C CA . GLU A 1 210 ? 18.659 -4.623 -9.643 1.00 84.25 210 GLU A CA 1
ATOM 1606 C C . GLU A 1 210 ? 17.904 -3.305 -9.443 1.00 84.25 210 GLU A C 1
ATOM 1608 O O . GLU A 1 210 ? 17.256 -3.119 -8.416 1.00 84.25 210 GLU A O 1
ATOM 1613 N N . LEU A 1 211 ? 17.895 -2.427 -10.452 1.00 84.94 211 LEU A N 1
ATOM 1614 C CA . LEU A 1 211 ? 17.168 -1.160 -10.391 1.00 84.94 211 LEU A CA 1
ATOM 1615 C C . LEU A 1 211 ? 15.656 -1.386 -10.254 1.00 84.94 211 LEU A C 1
ATOM 1617 O O . LEU A 1 211 ? 15.008 -0.729 -9.441 1.00 84.94 211 LEU A O 1
ATOM 1621 N N . GLY A 1 212 ? 15.106 -2.356 -10.992 1.00 87.25 212 GLY A N 1
ATOM 1622 C CA . GLY A 1 212 ? 13.701 -2.752 -10.868 1.00 87.25 212 GLY A CA 1
ATOM 1623 C C . GLY A 1 212 ? 13.359 -3.243 -9.457 1.00 87.25 212 GLY A C 1
ATOM 1624 O O . GLY A 1 212 ? 12.345 -2.837 -8.892 1.00 87.25 212 GLY A O 1
ATOM 1625 N N . ALA A 1 213 ? 14.234 -4.045 -8.843 1.00 89.56 213 ALA A N 1
ATOM 1626 C CA . ALA A 1 213 ? 14.059 -4.514 -7.469 1.00 89.56 213 ALA A CA 1
ATOM 1627 C C . ALA A 1 213 ? 14.117 -3.364 -6.446 1.00 89.56 213 ALA A C 1
ATOM 1629 O O . ALA A 1 213 ? 13.311 -3.329 -5.517 1.00 89.56 213 ALA A O 1
ATOM 1630 N N . ILE A 1 214 ? 15.014 -2.389 -6.627 1.00 90.88 214 ILE A N 1
ATOM 1631 C CA . ILE A 1 214 ? 15.085 -1.210 -5.749 1.00 90.88 214 ILE A CA 1
ATOM 1632 C C . ILE A 1 214 ? 13.821 -0.354 -5.902 1.00 90.88 214 ILE A C 1
ATOM 1634 O O . ILE A 1 214 ? 13.254 0.072 -4.900 1.00 90.88 214 ILE A O 1
ATOM 1638 N N . ILE A 1 215 ? 13.329 -0.142 -7.125 1.00 90.06 215 ILE A N 1
ATOM 1639 C CA . ILE A 1 215 ? 12.067 0.575 -7.373 1.00 90.06 215 ILE A CA 1
ATOM 1640 C C . ILE A 1 215 ? 10.897 -0.122 -6.678 1.00 90.06 215 ILE A C 1
ATOM 1642 O O . ILE A 1 215 ? 10.068 0.546 -6.059 1.00 90.06 215 ILE A O 1
ATOM 1646 N N . ILE A 1 216 ? 10.860 -1.455 -6.731 1.00 92.69 216 ILE A N 1
ATOM 1647 C CA . ILE A 1 216 ? 9.867 -2.259 -6.022 1.00 92.69 216 ILE A CA 1
ATOM 1648 C C . ILE A 1 216 ? 9.924 -1.972 -4.511 1.00 92.69 216 ILE A C 1
ATOM 1650 O O . ILE A 1 216 ? 8.901 -1.703 -3.885 1.00 92.69 216 ILE A O 1
ATOM 1654 N N . VAL A 1 217 ? 11.119 -1.949 -3.918 1.00 94.19 217 VAL A N 1
ATOM 1655 C CA . VAL A 1 217 ? 11.291 -1.616 -2.494 1.00 94.19 217 VAL A CA 1
ATOM 1656 C C . VAL A 1 217 ? 10.866 -0.175 -2.189 1.00 94.19 217 VAL A C 1
ATOM 1658 O O . VAL A 1 217 ? 10.185 0.054 -1.190 1.00 94.19 217 VAL A O 1
ATOM 1661 N N . MET A 1 218 ? 11.209 0.792 -3.045 1.00 94.56 218 MET A N 1
ATOM 1662 C CA . MET A 1 218 ? 10.818 2.198 -2.869 1.00 94.56 218 MET A CA 1
ATOM 1663 C C . MET A 1 218 ? 9.299 2.382 -2.919 1.00 94.56 218 MET A C 1
ATOM 1665 O O . MET A 1 218 ? 8.743 3.114 -2.100 1.00 94.56 218 MET A O 1
ATOM 1669 N N . TYR A 1 219 ? 8.621 1.684 -3.829 1.00 94.56 219 TYR A N 1
ATOM 1670 C CA . TYR A 1 219 ? 7.162 1.653 -3.893 1.00 94.56 219 TYR A CA 1
ATOM 1671 C C . TYR A 1 219 ? 6.560 1.107 -2.593 1.00 94.56 219 TYR A C 1
ATOM 1673 O O . TYR A 1 219 ? 5.718 1.753 -1.968 1.00 94.56 219 TYR A O 1
ATOM 1681 N N . SER A 1 220 ? 7.048 -0.042 -2.126 1.00 95.56 220 SER A N 1
ATOM 1682 C CA . SER A 1 220 ? 6.595 -0.652 -0.874 1.00 95.56 220 SER A CA 1
ATOM 1683 C C . SER A 1 220 ? 6.862 0.230 0.347 1.00 95.56 220 SER A C 1
ATOM 1685 O O . SER A 1 220 ? 6.041 0.284 1.261 1.00 95.56 220 SER A O 1
ATOM 1687 N N . LEU A 1 221 ? 7.971 0.972 0.358 1.00 96.69 221 LEU A N 1
ATOM 1688 C CA . LEU A 1 221 ? 8.262 1.952 1.400 1.00 96.69 221 LEU A CA 1
ATOM 1689 C C . LEU A 1 221 ? 7.227 3.083 1.405 1.00 96.69 221 LEU A C 1
ATOM 1691 O O . LEU A 1 221 ? 6.667 3.383 2.458 1.00 96.69 221 LEU A O 1
ATOM 1695 N N . GLY A 1 222 ? 6.937 3.675 0.242 1.00 96.12 222 GLY A N 1
ATOM 1696 C CA . GLY A 1 222 ? 5.935 4.739 0.112 1.00 96.12 222 GLY A CA 1
ATOM 1697 C C . GLY A 1 222 ? 4.555 4.294 0.591 1.00 96.12 222 GLY A C 1
ATOM 1698 O O . GLY A 1 222 ? 3.895 4.996 1.354 1.00 96.12 222 GLY A O 1
ATOM 1699 N N . LEU A 1 223 ? 4.175 3.072 0.232 1.00 94.88 223 LEU A N 1
ATOM 1700 C CA . LEU A 1 223 ? 2.936 2.421 0.642 1.00 94.88 223 LEU A CA 1
ATOM 1701 C C . LEU A 1 223 ? 2.833 2.224 2.164 1.00 94.88 223 LEU A C 1
ATOM 1703 O O . LEU A 1 223 ? 1.814 2.560 2.772 1.00 94.88 223 LEU A O 1
ATOM 1707 N N . VAL A 1 224 ? 3.888 1.709 2.809 1.00 97.31 224 VAL A N 1
ATOM 1708 C CA . VAL A 1 224 ? 3.928 1.529 4.274 1.00 97.31 224 VAL A CA 1
ATOM 1709 C C . VAL A 1 224 ? 3.891 2.876 4.993 1.00 97.31 224 VAL A C 1
ATOM 1711 O O . VAL A 1 224 ? 3.165 3.019 5.983 1.00 97.31 224 VAL A O 1
ATOM 1714 N N . VAL A 1 225 ? 4.637 3.868 4.495 1.00 97.12 225 VAL A N 1
ATOM 1715 C CA . VAL A 1 225 ? 4.664 5.229 5.048 1.00 97.12 225 VAL A CA 1
ATOM 1716 C C . VAL A 1 225 ? 3.271 5.847 5.004 1.00 97.12 225 VAL A C 1
ATOM 1718 O O . VAL A 1 225 ? 2.768 6.272 6.045 1.00 97.12 225 VAL A O 1
ATOM 1721 N N . THR A 1 226 ? 2.609 5.833 3.846 1.00 95.56 226 THR A N 1
ATOM 1722 C CA . THR A 1 226 ? 1.263 6.399 3.700 1.00 95.56 226 THR A CA 1
ATOM 1723 C C . THR A 1 226 ? 0.236 5.665 4.558 1.00 95.56 226 THR A C 1
ATOM 1725 O O . THR A 1 226 ? -0.529 6.313 5.269 1.00 95.56 226 THR A O 1
ATOM 1728 N N . ASN A 1 227 ? 0.245 4.328 4.581 1.00 94.50 227 ASN A N 1
ATOM 1729 C CA . ASN A 1 227 ? -0.679 3.553 5.418 1.00 94.50 227 ASN A CA 1
ATOM 1730 C C . ASN A 1 227 ? -0.505 3.866 6.912 1.00 94.50 227 ASN A C 1
ATOM 1732 O O . ASN A 1 227 ? -1.479 3.999 7.656 1.00 94.50 227 ASN A O 1
ATOM 1736 N N . THR A 1 228 ? 0.739 4.038 7.355 1.00 95.19 228 THR A N 1
ATOM 1737 C CA . THR A 1 228 ? 1.035 4.412 8.742 1.00 95.19 228 THR A CA 1
ATOM 1738 C C . THR A 1 228 ? 0.586 5.843 9.035 1.00 95.19 228 THR A C 1
ATOM 1740 O O . THR A 1 228 ? -0.036 6.084 10.070 1.00 95.19 228 THR A O 1
ATOM 1743 N N . LEU A 1 229 ? 0.835 6.780 8.115 1.00 95.56 229 LEU A N 1
ATOM 1744 C CA . LEU A 1 229 ? 0.408 8.175 8.235 1.00 95.56 229 LEU A CA 1
ATOM 1745 C C . LEU A 1 229 ? -1.117 8.293 8.316 1.00 95.56 229 LEU A C 1
ATOM 1747 O O . LEU A 1 229 ? -1.634 8.998 9.176 1.00 95.56 229 LEU A O 1
ATOM 1751 N N . MET A 1 230 ? -1.852 7.561 7.484 1.00 92.62 230 MET A N 1
ATOM 1752 C CA . MET A 1 230 ? -3.310 7.509 7.582 1.00 92.62 230 MET A CA 1
ATOM 1753 C C . MET A 1 230 ? -3.775 6.883 8.894 1.00 92.62 230 MET A C 1
ATOM 1755 O O . MET A 1 230 ? -4.739 7.362 9.481 1.00 92.62 230 MET A O 1
ATOM 1759 N N . GLY A 1 231 ? -3.066 5.870 9.402 1.00 92.25 231 GLY A N 1
ATOM 1760 C CA . GLY A 1 231 ? -3.324 5.309 10.727 1.00 92.25 231 GLY A CA 1
ATOM 1761 C C . GLY A 1 231 ? -3.181 6.348 11.840 1.00 92.25 231 GLY A C 1
ATOM 1762 O O . GLY A 1 231 ? -4.014 6.406 12.741 1.00 92.25 231 GLY A O 1
ATOM 1763 N N . VAL A 1 232 ? -2.164 7.210 11.751 1.00 93.19 232 VAL A N 1
ATOM 1764 C CA . VAL A 1 232 ? -1.977 8.369 12.639 1.00 93.19 232 VAL A CA 1
ATOM 1765 C C . VAL A 1 232 ? -3.149 9.339 12.505 1.00 93.19 232 VAL A C 1
ATOM 1767 O O . VAL A 1 232 ? -3.796 9.649 13.505 1.00 93.19 232 VAL A O 1
ATOM 1770 N N . LEU A 1 233 ? -3.466 9.778 11.285 1.00 91.44 233 LEU A N 1
ATOM 1771 C CA . LEU A 1 233 ? -4.544 10.736 11.031 1.00 91.44 233 LEU A CA 1
ATOM 1772 C C . LEU A 1 233 ? -5.904 10.221 11.522 1.00 91.44 233 LEU A C 1
ATOM 1774 O O . LEU A 1 233 ? -6.622 10.951 12.201 1.00 91.44 233 LEU A O 1
ATOM 1778 N N . ALA A 1 234 ? -6.236 8.960 11.248 1.00 87.81 234 ALA A N 1
ATOM 1779 C CA . ALA A 1 234 ? -7.484 8.345 11.683 1.00 87.81 234 ALA A CA 1
ATOM 1780 C C . ALA A 1 234 ? -7.537 8.168 13.210 1.00 87.81 234 ALA A C 1
ATOM 1782 O O . ALA A 1 234 ? -8.542 8.505 13.837 1.00 87.81 234 ALA A O 1
ATOM 1783 N N . ALA A 1 235 ? -6.445 7.711 13.834 1.00 87.00 235 ALA A N 1
ATOM 1784 C CA . ALA A 1 235 ? -6.385 7.510 15.280 1.00 87.00 235 ALA A CA 1
ATOM 1785 C C . ALA A 1 235 ? -6.522 8.824 16.070 1.00 87.00 235 ALA A C 1
ATOM 1787 O O . ALA A 1 235 ? -7.238 8.867 17.072 1.00 87.00 235 ALA A O 1
ATOM 1788 N N . TYR A 1 236 ? -5.866 9.901 15.627 1.00 84.56 236 TYR A N 1
ATOM 1789 C CA . TYR A 1 236 ? -5.978 11.214 16.272 1.00 84.56 236 TYR A CA 1
ATOM 1790 C C . TYR A 1 236 ? -7.269 11.950 15.899 1.00 84.56 236 TYR A C 1
ATOM 1792 O O . TYR A 1 236 ? -7.866 12.591 16.764 1.00 84.56 236 TYR A O 1
ATOM 1800 N N . GLY A 1 237 ? -7.747 11.813 14.658 1.00 79.44 237 GLY A N 1
ATOM 1801 C CA . GLY A 1 237 ? -9.042 12.349 14.234 1.00 79.44 237 GLY A CA 1
ATOM 1802 C C . GLY A 1 237 ? -10.198 11.796 15.071 1.00 79.44 237 GLY A C 1
ATOM 1803 O O . GLY A 1 237 ? -11.075 12.548 15.490 1.00 79.44 237 GLY A O 1
ATOM 1804 N N . TYR A 1 238 ? -10.152 10.504 15.407 1.00 67.75 238 TYR A N 1
ATOM 1805 C CA . TYR A 1 238 ? -11.151 9.868 16.264 1.00 67.75 238 TYR A CA 1
ATOM 1806 C C . TYR A 1 238 ? -11.111 10.366 17.718 1.00 67.75 238 TYR A C 1
ATOM 1808 O O . TYR A 1 238 ? -12.157 10.630 18.307 1.00 67.75 238 TYR A O 1
ATOM 1816 N N . ILE A 1 239 ? -9.916 10.547 18.298 1.00 65.75 239 ILE A N 1
ATOM 1817 C CA . ILE A 1 239 ? -9.778 11.092 19.661 1.00 65.75 239 ILE A CA 1
ATOM 1818 C C . ILE A 1 239 ? -10.348 12.510 19.739 1.00 65.75 239 ILE A C 1
ATOM 1820 O O . ILE A 1 239 ? -11.076 12.814 20.682 1.00 65.75 239 ILE A O 1
ATOM 1824 N N . LYS A 1 240 ? -10.071 13.353 18.736 1.00 66.44 240 LYS A N 1
ATOM 1825 C CA . LYS A 1 240 ? -10.619 14.712 18.677 1.00 66.44 240 LYS A CA 1
ATOM 1826 C C . LYS A 1 240 ? -12.152 14.702 18.632 1.00 66.44 240 LYS A C 1
ATOM 1828 O O . LYS A 1 240 ? -12.784 15.416 19.404 1.00 66.44 240 LYS A O 1
ATOM 1833 N N . TYR A 1 241 ? -12.745 13.837 17.806 1.00 65.12 241 TYR A N 1
ATOM 1834 C CA . TYR A 1 241 ? -14.202 13.684 17.723 1.00 65.12 241 TYR A CA 1
ATOM 1835 C C . TYR A 1 241 ? -14.846 13.284 19.061 1.00 65.12 241 TYR A C 1
ATOM 1837 O O . TYR A 1 241 ? -15.929 13.760 19.390 1.00 65.12 241 TYR A O 1
ATOM 1845 N N . LEU A 1 242 ? -14.192 12.420 19.845 1.00 62.12 242 LEU A N 1
ATOM 1846 C CA . LEU A 1 242 ? -14.695 12.020 21.162 1.00 62.12 242 LEU A CA 1
ATOM 1847 C C . LEU A 1 242 ? -14.516 13.097 22.238 1.00 62.12 242 LEU A C 1
ATOM 1849 O O . LEU A 1 242 ? -15.286 13.103 23.187 1.00 62.12 242 LEU A O 1
ATOM 1853 N N . SER A 1 243 ? -13.525 13.984 22.108 1.00 64.75 243 SER A N 1
ATOM 1854 C CA . SER A 1 243 ? -13.311 15.086 23.059 1.00 64.75 243 SER A CA 1
ATOM 1855 C C . SER A 1 243 ? -14.250 16.280 22.864 1.00 64.75 243 SER A C 1
ATOM 1857 O O . SER A 1 243 ? -14.364 17.112 23.756 1.00 64.75 243 SER A O 1
ATOM 1859 N N . GLU A 1 244 ? -14.892 16.384 21.698 1.00 65.25 244 GLU A N 1
ATOM 1860 C CA . GLU A 1 244 ? -15.839 17.457 21.358 1.00 65.25 244 GLU A CA 1
ATOM 1861 C C . GLU A 1 244 ? -17.306 17.097 21.691 1.00 65.25 244 GLU A C 1
ATOM 1863 O O . GLU A 1 244 ? -18.204 17.898 21.431 1.00 65.25 244 GLU A O 1
ATOM 1868 N N . LYS A 1 245 ? -17.558 15.908 22.258 1.00 50.81 245 LYS A N 1
ATOM 1869 C CA . LYS A 1 245 ? -18.861 15.475 22.794 1.00 50.81 245 LYS A CA 1
ATOM 1870 C C . LYS A 1 245 ? -18.873 15.513 24.314 1.00 50.81 245 LYS A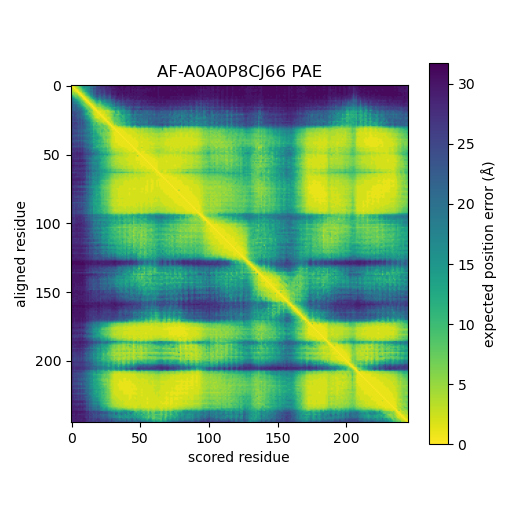 C 1
ATOM 1872 O O . LYS A 1 245 ? -19.955 15.828 24.852 1.00 50.81 245 LYS A O 1
#

Organism: NCBI:txid1392998

Mean predicted aligned error: 12.6 Å

Solvent-accessible surface area (backbone atoms only — not comparable to full-atom values): 13082 Å² total; per-residue (Å²): 140,84,87,83,85,84,91,76,94,71,89,70,82,73,80,76,75,46,73,66,53,52,53,47,55,53,51,48,63,67,44,48,64,56,52,40,49,49,25,22,50,51,16,30,56,58,27,67,34,74,57,50,51,26,32,34,44,34,50,19,73,52,40,97,41,49,69,56,8,23,51,35,20,34,34,17,22,49,23,17,33,48,44,22,44,52,51,26,48,48,40,64,73,70,62,59,76,76,60,90,62,50,66,60,51,38,50,49,56,50,51,53,54,49,52,56,48,50,53,50,50,54,50,50,55,72,72,51,87,67,98,74,87,70,56,60,24,68,66,57,47,52,48,43,52,50,54,47,50,50,44,49,53,48,27,70,74,67,75,46,84,84,71,88,73,65,96,61,83,85,39,73,50,63,70,54,26,19,51,52,16,26,60,59,24,61,44,63,52,58,25,49,54,54,35,53,52,27,47,58,51,20,68,73,53,82,70,35,66,64,57,26,52,49,25,46,50,31,18,36,50,21,24,30,52,34,28,28,50,50,9,44,52,44,21,52,52,52,52,53,60,63,72,76,107

Secondary structure (DSSP, 8-state):
------------------HHHHHHHHHHHHHHHHHHHHHHHHHHHHHTSHHHHHHHHHHHHT-SSHHHHHHHHHHHHHHHHHHHHHHHHHHHHHTPPPPTTHHHHHHHHHHHHHHHHHHHHHHHHHH--SS------HHHHHHHHHHHHHHHHHHHHH-PPP----TTTT---HHHHHHHHHHHHTSTHHHHHHHHHHHHHHHHTTT-HHHHHHHHHHHHHHHHHHHHHHHHHHHHHHHHHHHT-

Foldseek 3Di:
DDDDDDDDPPPPPPPPCDPVNVCLVVVLVVCLVVLLVVLLVLLLVVLPDPLLLLALLLQLVLDPALVNSLLLLLLLLVLLLVLLLVLLLVCLVVVDDDPPCPLVVLVVVVVVLVVVVVVVLVVVVVVDDDDPDRSHHSVQVVVQCVVQVVQVVVCVVVVDDGDRDRPAPNHDDSVRSSVNSNVVNVSVNSSVVLNVSLVVVCVVRPNDSVSSSSSSVSSSVSNSVNSSVSSNVSNVVVVVVVVVD

InterPro domains:
  IPR011541 Nickel/cobalt transporter, high-affinity [PF03824] (41-238)
  IPR052776 Chloroplast-associated Reproductive Support & Metal Ion Transport [PTHR33876] (36-234)

Nearest PDB structures (foldseek):
  1aep-assembly1_A  TM=2.360E-01  e=6.347E+00  Locusta migratoria
  7vq3-assembly1_A  TM=2.184E-01  e=9.592E+00  Arabidopsis thaliana

Radius of gyration: 26.27 Å; Cα contacts (8 Å, |Δi|>4): 250; chains: 1; bounding box: 96×44×72 Å

Sequence (245 aa):
MGRKTNGNGSNQIVFQVSRRDYLMVFGLASATPLLLLTGLIAGIRHGIDWDHIAAISDITSTQSKARTGIFMSLLYGLGHASVVTSIALGFLLMSFALPQGFDRFMETVVGVTLIILGIYVFYSLHKKKGNDFRMLPRWALVANVVLNSYGWMKAKLTRTPRKHHHVLKNGYGGRASYIIGMIHGVGAETPTQMLLFALAISAGAAAQKELGAIIIVMYSLGLVVTNTLMGVLAAYGYIKYLSEK